Protein AF-A0A817BXD1-F1 (afdb_monomer_lite)

pLDDT: mean 77.4, std 14.72, range [39.91, 96.56]

Secondary structure (DSSP, 8-state):
--HHHHHHHHHHHHHHTT------GGGGGT-S-S----SSSEEEEEPPPTT--SEEEEEEEPP-STT----EEEEEEEPPS---HHHHHSS-GGGGSS--HHHHHHHHHHHHTGGGGTT-EEEESS-TTT-HHHHHHHHHS--SEEEEEES-HHHHHHTTTT-TTTTSEEEE---

Radius of gyration: 17.62 Å; chains: 1; bounding box: 40×32×53 Å

Structure (mmCIF, N/CA/C/O backbone):
data_AF-A0A817BXD1-F1
#
_entry.id   AF-A0A817BXD1-F1
#
loop_
_atom_site.group_PDB
_atom_site.id
_atom_site.type_symbol
_atom_site.label_atom_id
_atom_site.label_alt_id
_atom_site.label_comp_id
_atom_site.label_asym_id
_atom_site.label_entity_id
_atom_site.label_seq_id
_atom_site.pdbx_PDB_ins_code
_atom_site.Cartn_x
_atom_site.Cartn_y
_atom_site.Cartn_z
_atom_site.occupancy
_atom_site.B_iso_or_equiv
_atom_site.auth_seq_id
_atom_site.auth_comp_id
_atom_site.auth_asym_id
_atom_site.auth_atom_id
_atom_site.pdbx_PDB_model_num
ATOM 1 N N . MET A 1 1 ? 14.908 13.108 -33.209 1.00 57.47 1 MET A N 1
ATOM 2 C CA . MET A 1 1 ? 14.722 12.278 -31.996 1.00 57.47 1 MET A CA 1
ATOM 3 C C . MET A 1 1 ? 15.177 13.100 -30.797 1.00 57.47 1 MET A C 1
ATOM 5 O O . MET A 1 1 ? 16.278 13.635 -30.859 1.00 57.47 1 MET A O 1
ATOM 9 N N . THR A 1 2 ? 14.335 13.287 -29.778 1.00 83.50 2 THR A N 1
ATOM 10 C CA . THR A 1 2 ? 14.687 14.091 -28.591 1.00 83.50 2 THR A CA 1
ATOM 11 C C . THR A 1 2 ? 15.761 13.392 -27.753 1.00 83.50 2 THR A C 1
ATOM 13 O O . THR A 1 2 ? 15.885 12.168 -27.817 1.00 83.50 2 THR A O 1
ATOM 16 N N . GLU A 1 3 ? 16.528 14.150 -26.964 1.00 80.88 3 GLU A N 1
ATOM 17 C CA . GLU A 1 3 ? 17.542 13.589 -26.053 1.00 80.88 3 GLU A CA 1
ATOM 18 C C . GLU A 1 3 ? 16.927 12.549 -25.105 1.00 80.88 3 GLU A C 1
ATOM 20 O O . GLU A 1 3 ? 17.427 11.434 -24.982 1.00 80.88 3 GLU A O 1
ATOM 25 N N . LEU A 1 4 ? 15.748 12.863 -24.560 1.00 77.94 4 LEU A N 1
ATOM 26 C CA . LEU A 1 4 ? 14.966 11.966 -23.711 1.00 77.94 4 LEU A CA 1
ATOM 27 C C . LEU A 1 4 ? 14.581 10.660 -24.421 1.00 77.94 4 LEU A C 1
ATOM 29 O O . LEU A 1 4 ? 14.687 9.578 -23.848 1.00 77.94 4 LEU A O 1
ATOM 33 N N . ALA A 1 5 ? 14.149 10.733 -25.684 1.00 77.88 5 ALA A N 1
ATOM 34 C CA . ALA A 1 5 ? 13.846 9.528 -26.450 1.00 77.88 5 ALA A CA 1
ATOM 35 C C . ALA A 1 5 ? 15.111 8.684 -26.668 1.00 77.88 5 ALA A C 1
ATOM 37 O O . ALA A 1 5 ? 15.052 7.466 -26.535 1.00 77.88 5 ALA A O 1
ATOM 38 N N . ARG A 1 6 ? 16.263 9.314 -26.934 1.00 80.88 6 ARG A N 1
ATOM 39 C CA . ARG A 1 6 ? 17.542 8.612 -27.110 1.00 80.88 6 ARG A CA 1
ATOM 40 C C . ARG A 1 6 ? 17.988 7.901 -25.831 1.00 80.88 6 ARG A C 1
ATOM 42 O O . ARG A 1 6 ? 18.410 6.752 -25.903 1.00 80.88 6 ARG A O 1
ATOM 49 N N . GLN A 1 7 ? 17.844 8.547 -24.674 1.00 79.75 7 GLN A N 1
ATOM 50 C CA . GLN A 1 7 ? 18.132 7.941 -23.370 1.00 79.75 7 GLN A CA 1
ATOM 51 C C . GLN A 1 7 ? 17.244 6.717 -23.103 1.00 79.75 7 GLN A C 1
ATOM 53 O O . GLN A 1 7 ? 17.752 5.673 -22.700 1.00 79.75 7 GLN A O 1
ATOM 58 N N . ARG A 1 8 ? 15.943 6.801 -23.417 1.00 77.50 8 ARG A N 1
ATOM 59 C CA . ARG A 1 8 ? 15.006 5.667 -23.303 1.00 77.50 8 ARG A CA 1
ATOM 60 C C . ARG A 1 8 ? 15.370 4.507 -24.228 1.00 77.50 8 ARG A C 1
ATOM 62 O O . ARG A 1 8 ? 15.381 3.362 -23.791 1.00 77.50 8 ARG A O 1
ATOM 69 N N . TRP A 1 9 ? 15.704 4.794 -25.488 1.00 81.25 9 TRP A N 1
ATOM 70 C CA . TRP A 1 9 ? 16.152 3.773 -26.441 1.00 81.25 9 TRP A CA 1
ATOM 71 C C . TRP A 1 9 ? 17.466 3.116 -26.013 1.00 81.25 9 TRP A C 1
ATOM 73 O O . TRP A 1 9 ? 17.622 1.911 -26.196 1.00 81.25 9 TRP A O 1
ATOM 83 N N . ARG A 1 10 ? 18.387 3.876 -25.407 1.00 81.62 10 ARG A N 1
ATOM 84 C CA . ARG A 1 10 ? 19.626 3.326 -24.844 1.00 81.62 10 ARG A CA 1
ATOM 85 C C . ARG A 1 10 ? 19.335 2.377 -23.681 1.00 81.62 10 ARG A C 1
ATOM 87 O O . ARG A 1 10 ? 19.824 1.256 -23.709 1.00 81.62 10 ARG A O 1
ATOM 94 N N . MET A 1 11 ? 18.488 2.795 -22.737 1.00 75.00 11 MET A N 1
ATOM 95 C CA . MET A 1 11 ? 18.055 1.962 -21.609 1.00 75.00 11 MET A CA 1
ATOM 96 C C . MET A 1 11 ? 17.410 0.653 -22.093 1.00 75.00 11 MET A C 1
ATOM 98 O O . MET A 1 11 ? 17.794 -0.424 -21.650 1.00 75.00 11 MET A O 1
ATOM 102 N N . LEU A 1 12 ? 16.485 0.727 -23.057 1.00 76.19 12 LEU A N 1
ATOM 103 C CA . LEU A 1 12 ? 15.869 -0.461 -23.654 1.00 76.19 12 LEU A CA 1
ATOM 104 C C . LEU A 1 12 ? 16.911 -1.373 -24.322 1.00 76.19 12 LEU A C 1
ATOM 106 O O . LEU A 1 12 ? 16.886 -2.584 -24.121 1.00 76.19 12 LEU A O 1
ATOM 110 N N . GLY A 1 13 ? 17.831 -0.806 -25.107 1.00 79.94 13 GLY A N 1
ATOM 111 C CA . GLY A 1 13 ? 18.885 -1.571 -25.775 1.00 79.94 13 GLY A CA 1
ATOM 112 C C . GLY A 1 13 ? 19.822 -2.280 -24.795 1.00 79.94 13 GLY A C 1
ATOM 113 O O . GLY A 1 13 ? 20.209 -3.419 -25.031 1.00 79.94 13 GLY A O 1
ATOM 114 N N . GLU A 1 14 ? 20.161 -1.642 -23.677 1.00 76.00 14 GLU A N 1
ATOM 115 C CA . GLU A 1 14 ? 20.986 -2.240 -22.623 1.00 76.00 14 GLU A CA 1
ATOM 116 C C . GLU A 1 14 ? 20.275 -3.412 -21.919 1.00 76.00 14 GLU A C 1
ATOM 118 O O . GLU A 1 14 ? 20.910 -4.448 -21.704 1.00 76.00 14 GLU A O 1
ATOM 123 N N . ILE A 1 15 ? 18.964 -3.289 -21.652 1.00 72.38 15 ILE A N 1
ATOM 124 C CA . ILE A 1 15 ? 18.123 -4.367 -21.094 1.00 72.38 15 ILE A CA 1
ATOM 125 C C . ILE A 1 15 ? 18.044 -5.553 -22.065 1.00 72.38 15 ILE A C 1
ATOM 127 O O . ILE A 1 15 ? 18.295 -6.690 -21.671 1.00 72.38 15 ILE A O 1
ATOM 131 N N . LEU A 1 16 ? 17.752 -5.299 -23.347 1.00 72.31 16 LEU A N 1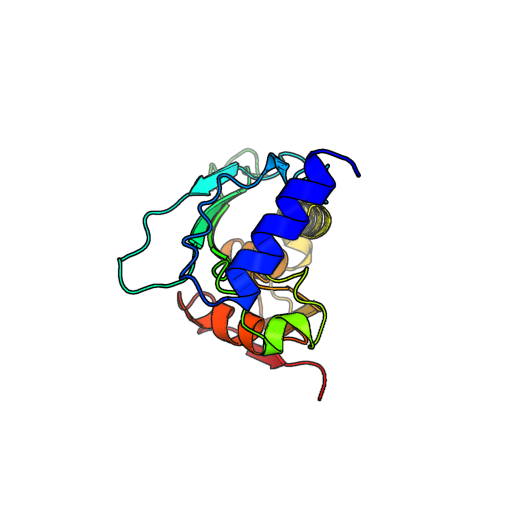
ATOM 132 C CA . LEU A 1 16 ? 17.644 -6.348 -24.373 1.00 72.31 16 LEU A CA 1
ATOM 133 C C . LEU A 1 16 ? 18.962 -7.097 -24.602 1.00 72.31 16 LEU A C 1
ATOM 135 O O . LEU A 1 16 ? 18.952 -8.269 -24.966 1.00 72.31 16 LEU A O 1
ATOM 139 N N . LEU A 1 17 ? 20.098 -6.431 -24.385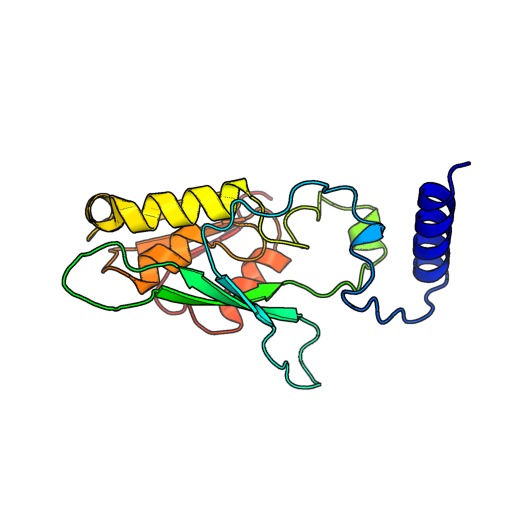 1.00 77.88 17 LEU A N 1
ATOM 140 C CA . LEU A 1 17 ? 21.425 -7.036 -24.488 1.00 77.88 17 LEU A CA 1
ATOM 141 C C . LEU A 1 17 ? 21.870 -7.724 -23.188 1.00 77.88 17 LEU A C 1
ATOM 143 O O . LEU A 1 17 ? 23.013 -8.178 -23.105 1.00 77.88 17 LEU A O 1
ATOM 147 N N . SER A 1 18 ? 20.990 -7.836 -22.183 1.00 62.22 18 SER A N 1
ATOM 148 C CA . SER A 1 18 ? 21.230 -8.525 -20.904 1.00 62.22 18 SER A CA 1
ATOM 149 C C . SER A 1 18 ? 22.496 -8.064 -20.171 1.00 62.22 18 SER A C 1
ATOM 151 O O . SER A 1 18 ? 23.096 -8.799 -19.384 1.00 62.22 18 SER A O 1
ATOM 153 N N . LYS A 1 19 ? 22.917 -6.815 -20.401 1.00 59.09 19 LYS A N 1
ATOM 154 C CA . LYS A 1 19 ? 23.935 -6.188 -19.561 1.00 59.09 19 LYS A CA 1
ATOM 155 C C . LYS A 1 19 ? 23.246 -5.900 -18.234 1.00 59.09 19 LYS A C 1
ATOM 157 O O . LYS A 1 19 ? 22.321 -5.099 -18.220 1.00 59.09 19 LYS A O 1
ATOM 162 N N . ASN A 1 20 ? 23.646 -6.593 -17.162 1.00 50.78 20 ASN A N 1
ATOM 163 C CA . ASN A 1 20 ? 23.121 -6.411 -15.803 1.00 50.78 20 ASN A CA 1
ATOM 164 C C . ASN A 1 20 ? 23.108 -4.918 -15.444 1.00 50.78 20 ASN A C 1
ATOM 166 O O . ASN A 1 20 ? 24.116 -4.357 -15.016 1.00 50.78 20 ASN A O 1
ATOM 170 N N . LEU A 1 21 ? 21.969 -4.272 -15.656 1.00 52.69 21 LEU A N 1
ATOM 171 C CA . LEU A 1 21 ? 21.761 -2.887 -15.302 1.00 52.69 21 LEU A CA 1
ATOM 172 C C . LEU A 1 21 ? 21.337 -2.877 -13.842 1.00 52.69 21 LEU A C 1
ATOM 174 O O . LEU A 1 21 ? 20.216 -3.241 -13.495 1.00 52.69 21 LEU A O 1
ATOM 178 N N . GLN A 1 22 ? 22.248 -2.441 -12.978 1.00 45.56 22 GLN A N 1
ATOM 179 C CA . GLN A 1 22 ? 21.834 -1.797 -11.743 1.00 45.56 22 GLN A CA 1
ATOM 180 C C . GLN A 1 22 ? 21.228 -0.454 -12.144 1.00 45.56 22 GLN A C 1
ATOM 182 O O . GLN A 1 22 ? 21.913 0.560 -12.216 1.00 45.56 22 GLN A O 1
ATOM 187 N N . THR A 1 23 ? 19.946 -0.460 -12.488 1.00 46.81 23 THR A N 1
ATOM 188 C CA . THR A 1 23 ? 19.160 0.760 -12.643 1.00 46.81 23 THR A CA 1
ATOM 189 C C . THR A 1 23 ? 18.981 1.349 -11.251 1.00 46.81 23 THR A C 1
ATOM 191 O O . THR A 1 23 ? 18.033 1.021 -10.534 1.00 46.81 23 THR A O 1
ATOM 194 N N . SER A 1 24 ? 19.963 2.159 -10.848 1.00 40.69 24 SER A N 1
ATOM 195 C CA . SER A 1 24 ? 19.876 3.022 -9.682 1.00 40.69 24 SER A CA 1
ATOM 196 C C . SER A 1 24 ? 18.657 3.932 -9.831 1.00 40.69 24 SER A C 1
ATOM 198 O O . SER A 1 24 ? 18.176 4.229 -10.928 1.00 40.69 24 SER A O 1
ATOM 200 N N . CYS A 1 25 ? 18.158 4.408 -8.699 1.00 39.91 25 CYS A N 1
ATOM 201 C CA . CYS A 1 25 ? 17.055 5.360 -8.572 1.00 39.91 25 CYS A CA 1
ATOM 202 C C . CYS A 1 25 ? 17.314 6.720 -9.270 1.00 39.91 25 CYS A C 1
ATOM 204 O O . CYS A 1 25 ? 16.505 7.633 -9.151 1.00 39.91 25 CYS A O 1
ATOM 206 N N . GLU A 1 26 ? 18.420 6.872 -10.004 1.00 40.41 26 GLU A N 1
ATOM 207 C CA . GLU A 1 26 ? 18.863 8.092 -10.689 1.00 40.41 26 GLU A CA 1
ATOM 208 C C . GLU A 1 26 ? 18.211 8.304 -12.069 1.00 40.41 26 GLU A C 1
ATOM 210 O O . GLU A 1 26 ? 18.478 9.298 -12.738 1.00 40.41 26 GLU A O 1
ATOM 215 N N . HIS A 1 27 ? 17.321 7.413 -12.519 1.00 52.06 27 HIS A N 1
ATOM 216 C CA . HIS A 1 27 ? 16.589 7.575 -13.788 1.00 52.06 27 HIS A CA 1
ATOM 217 C C . HIS A 1 27 ? 15.292 8.388 -13.672 1.00 52.06 27 HIS A C 1
ATOM 219 O O . HIS A 1 27 ? 14.426 8.331 -14.551 1.00 52.06 27 HIS A O 1
ATOM 225 N N . ASP A 1 28 ? 15.162 9.180 -12.611 1.00 52.34 28 ASP A N 1
ATOM 226 C CA . ASP A 1 28 ? 13.992 10.013 -12.346 1.00 52.34 28 ASP A CA 1
ATOM 227 C C . ASP A 1 28 ? 13.689 11.009 -13.481 1.00 52.34 28 ASP A C 1
ATOM 229 O O . ASP A 1 28 ? 12.514 11.269 -13.757 1.00 52.34 28 ASP A O 1
ATOM 233 N N . ASP A 1 29 ? 14.722 11.460 -14.202 1.00 51.59 29 ASP A N 1
ATOM 234 C CA . ASP A 1 29 ? 14.626 12.351 -15.370 1.00 51.59 29 ASP A CA 1
ATOM 235 C C . ASP A 1 29 ? 14.112 11.656 -16.646 1.00 51.59 29 ASP A C 1
ATOM 237 O O . ASP A 1 29 ? 13.708 12.312 -17.610 1.00 51.59 29 ASP A O 1
ATOM 241 N N . ILE A 1 30 ? 14.099 10.319 -16.669 1.00 58.28 30 ILE A N 1
ATOM 242 C CA . ILE A 1 30 ? 13.664 9.515 -17.822 1.00 58.28 30 ILE A CA 1
ATOM 243 C C . ILE A 1 30 ? 12.189 9.102 -17.693 1.00 58.28 30 ILE A C 1
ATOM 245 O O . ILE A 1 30 ? 11.538 8.777 -18.700 1.00 58.28 30 ILE A O 1
ATOM 249 N N . SER A 1 31 ? 11.635 9.162 -16.478 1.00 64.56 31 SER A N 1
ATOM 250 C CA . SER A 1 31 ? 10.256 8.776 -16.182 1.00 64.56 31 SER A CA 1
ATOM 251 C C . SER A 1 31 ? 9.236 9.556 -17.020 1.00 64.56 31 SER A C 1
ATOM 253 O O . SER A 1 31 ? 9.398 10.732 -17.343 1.00 64.56 31 SER A O 1
ATOM 255 N N . ILE A 1 32 ? 8.152 8.883 -17.410 1.00 64.62 32 ILE A N 1
ATOM 256 C CA . ILE A 1 32 ? 7.008 9.526 -18.076 1.00 64.62 32 ILE A CA 1
ATOM 257 C C . ILE A 1 32 ? 6.125 10.243 -17.038 1.00 64.62 32 ILE A C 1
ATOM 259 O O . ILE A 1 32 ? 5.397 11.178 -17.377 1.00 64.62 32 ILE A O 1
ATOM 263 N N . MET A 1 33 ? 6.211 9.842 -15.765 1.00 66.31 33 MET A N 1
ATOM 264 C CA . MET A 1 33 ? 5.370 10.363 -14.695 1.00 66.31 33 MET A CA 1
ATOM 265 C C . MET A 1 33 ? 5.916 11.705 -14.187 1.00 66.31 33 MET A C 1
ATOM 267 O O . MET A 1 33 ? 6.794 11.766 -13.330 1.00 66.31 33 MET A O 1
ATOM 271 N N . ARG A 1 34 ? 5.388 12.801 -14.744 1.00 72.88 34 ARG A N 1
ATOM 272 C CA . ARG A 1 34 ? 5.775 14.178 -14.380 1.00 72.88 34 ARG A CA 1
ATOM 273 C C . ARG A 1 34 ? 5.289 14.612 -12.997 1.00 72.88 34 ARG A C 1
ATOM 275 O O . ARG A 1 34 ? 5.838 15.547 -12.428 1.00 72.88 34 ARG A O 1
ATOM 282 N N . PHE A 1 35 ? 4.264 13.950 -12.474 1.00 81.44 35 PHE A N 1
ATOM 283 C CA . PHE A 1 35 ? 3.680 14.223 -11.169 1.00 81.44 35 PHE A CA 1
ATOM 284 C C . PHE A 1 35 ? 3.725 12.948 -10.326 1.00 81.44 35 PHE A C 1
ATOM 286 O O . PHE A 1 35 ? 3.166 11.933 -10.735 1.00 81.44 35 PHE A O 1
ATOM 293 N N . LYS A 1 36 ? 4.422 12.997 -9.186 1.00 81.25 36 LYS A N 1
ATOM 294 C CA . LYS A 1 36 ? 4.760 11.804 -8.387 1.00 81.25 36 LYS A CA 1
ATOM 295 C C . LYS A 1 36 ? 4.045 11.721 -7.040 1.00 81.25 36 LYS A C 1
ATOM 297 O O . LYS A 1 36 ? 3.921 10.628 -6.496 1.00 81.25 36 LYS A O 1
ATOM 302 N N . THR A 1 37 ? 3.628 12.851 -6.471 1.00 88.06 37 THR A N 1
ATOM 303 C CA . THR A 1 37 ? 3.073 12.893 -5.113 1.00 88.06 37 THR A CA 1
ATOM 304 C C . THR A 1 37 ? 2.351 14.207 -4.831 1.00 88.06 37 THR A C 1
ATOM 306 O O . THR A 1 37 ? 2.716 15.249 -5.379 1.00 88.06 37 THR A O 1
ATOM 309 N N . PHE A 1 38 ? 1.354 14.146 -3.948 1.00 92.44 38 PHE A N 1
ATOM 310 C CA . PHE A 1 38 ? 0.689 15.309 -3.353 1.00 92.44 38 PHE A CA 1
ATOM 311 C C . PHE A 1 38 ? 1.367 15.804 -2.063 1.00 92.44 38 PHE A C 1
ATOM 313 O O . PHE A 1 38 ? 0.923 16.798 -1.494 1.00 92.44 38 PHE A O 1
ATOM 320 N N . GLY A 1 39 ? 2.422 15.132 -1.591 1.00 91.75 39 GLY A N 1
ATOM 321 C CA . GLY A 1 39 ? 3.093 15.470 -0.333 1.00 91.75 39 GLY A CA 1
ATOM 322 C C . GLY A 1 39 ? 2.237 15.174 0.901 1.00 91.75 39 GLY A C 1
ATOM 323 O O . GLY A 1 39 ? 2.356 15.864 1.909 1.00 91.75 39 GLY A O 1
ATOM 324 N N . LEU A 1 40 ? 1.354 14.174 0.815 1.00 92.44 40 LEU A N 1
ATOM 325 C CA . LEU A 1 40 ? 0.449 13.765 1.895 1.00 92.44 40 LEU A CA 1
ATOM 326 C C . LEU A 1 40 ? 1.088 12.730 2.830 1.00 92.44 40 LEU A C 1
ATOM 328 O O . LEU A 1 40 ? 0.583 12.482 3.926 1.00 92.44 40 LEU A O 1
ATOM 332 N N . CYS A 1 41 ? 2.200 12.137 2.399 1.00 91.06 41 CYS A N 1
ATOM 333 C CA . CYS A 1 41 ? 3.037 11.249 3.189 1.00 91.06 41 CYS A CA 1
ATOM 334 C C . CYS A 1 41 ? 4.520 11.596 3.010 1.00 91.06 41 CYS A C 1
ATOM 336 O O . CYS A 1 41 ? 4.955 12.044 1.946 1.00 91.06 41 CYS A O 1
ATOM 338 N N . VAL A 1 42 ? 5.314 11.358 4.051 1.00 91.06 42 VAL A N 1
ATOM 339 C CA . VAL A 1 42 ? 6.774 11.433 3.981 1.00 91.06 42 VAL A CA 1
ATOM 340 C C . VAL A 1 42 ? 7.299 10.075 3.539 1.00 91.06 42 VAL A C 1
ATOM 342 O O . VAL A 1 42 ? 6.906 9.042 4.078 1.00 91.06 42 VAL A O 1
ATOM 345 N N . ARG A 1 43 ? 8.195 10.076 2.548 1.00 89.31 43 ARG A N 1
ATOM 346 C CA . ARG A 1 43 ? 8.841 8.867 2.030 1.00 89.31 43 ARG A CA 1
ATOM 347 C C . ARG A 1 43 ? 10.332 8.928 2.321 1.00 89.31 43 ARG A C 1
ATOM 349 O O . ARG A 1 43 ? 10.980 9.913 1.975 1.00 89.31 43 ARG A O 1
ATOM 356 N N . SER A 1 44 ? 10.887 7.879 2.918 1.00 88.31 44 SER A N 1
ATOM 357 C CA . SER A 1 44 ? 12.333 7.753 3.129 1.00 88.31 44 SER A CA 1
ATOM 358 C C . SER A 1 44 ? 12.831 6.376 2.702 1.00 88.31 44 SER A C 1
ATOM 360 O O . SER A 1 44 ? 12.144 5.374 2.879 1.00 88.31 44 SER A O 1
ATOM 362 N N . SER A 1 45 ? 14.009 6.320 2.080 1.00 84.75 45 SER A N 1
ATOM 363 C CA . SER A 1 45 ? 14.609 5.050 1.657 1.00 84.75 45 SER A CA 1
ATOM 364 C C . SER A 1 45 ? 15.113 4.270 2.871 1.00 84.75 45 SER A C 1
ATOM 366 O O . SER A 1 45 ? 15.717 4.849 3.778 1.00 84.75 45 SER A O 1
ATOM 368 N N . LEU A 1 46 ? 14.879 2.960 2.888 1.00 82.06 46 LEU A N 1
ATOM 369 C CA . LEU A 1 46 ? 15.397 2.052 3.907 1.00 82.06 46 LEU A CA 1
ATOM 370 C C . LEU A 1 46 ? 16.546 1.233 3.320 1.00 82.06 46 LEU A C 1
ATOM 372 O O . LEU A 1 46 ? 16.499 0.816 2.165 1.00 82.06 46 LEU A O 1
ATOM 376 N N . LYS A 1 47 ? 17.580 0.972 4.128 1.00 72.06 47 LYS A N 1
ATOM 377 C CA . LYS A 1 47 ? 18.673 0.089 3.708 1.00 72.06 47 LYS A CA 1
ATOM 378 C C . LYS A 1 47 ? 18.126 -1.329 3.537 1.00 72.06 47 LYS A C 1
ATOM 380 O O . LYS A 1 47 ? 17.629 -1.906 4.504 1.00 72.06 47 LYS A O 1
ATOM 385 N N . SER A 1 48 ? 18.212 -1.872 2.326 1.00 65.56 48 SER A N 1
ATOM 386 C CA . SER A 1 48 ? 17.967 -3.290 2.072 1.00 65.56 48 SER A CA 1
ATOM 387 C C . SER A 1 48 ? 19.178 -4.114 2.517 1.00 65.56 48 SER A C 1
ATOM 389 O O . SER A 1 48 ? 20.309 -3.627 2.526 1.00 65.56 48 SER A O 1
ATOM 391 N N . ASN A 1 49 ? 18.943 -5.366 2.909 1.00 62.31 49 ASN A N 1
ATOM 392 C CA . ASN A 1 49 ? 20.030 -6.335 3.025 1.00 62.31 49 ASN A CA 1
ATOM 393 C C . ASN A 1 49 ? 20.440 -6.760 1.608 1.00 62.31 49 ASN A C 1
ATOM 395 O O . ASN A 1 49 ? 19.566 -6.899 0.755 1.00 62.31 49 ASN A O 1
ATOM 399 N N . ASP A 1 50 ? 21.722 -7.052 1.377 1.00 55.91 50 ASP A N 1
ATOM 400 C CA . ASP A 1 50 ? 22.286 -7.375 0.047 1.00 55.91 50 ASP A CA 1
ATOM 401 C C . ASP A 1 50 ? 21.640 -8.586 -0.671 1.00 55.91 50 ASP A C 1
ATOM 403 O O . ASP A 1 50 ? 21.928 -8.850 -1.836 1.00 55.91 50 ASP A O 1
ATOM 407 N N . GLN A 1 51 ? 20.776 -9.341 0.014 1.00 58.16 51 GLN A N 1
ATOM 408 C CA . GLN A 1 51 ? 20.057 -10.499 -0.528 1.00 58.16 51 GLN A CA 1
ATOM 409 C C . GLN A 1 51 ? 18.637 -10.180 -1.023 1.00 58.16 51 GLN A C 1
ATOM 411 O O . GLN A 1 51 ? 18.032 -11.030 -1.673 1.00 58.16 51 GLN A O 1
ATOM 416 N N . ASP A 1 52 ? 18.089 -9.000 -0.715 1.00 67.75 52 ASP A N 1
ATOM 417 C CA . ASP A 1 52 ? 16.771 -8.588 -1.198 1.00 67.75 52 ASP A CA 1
ATOM 418 C C . ASP A 1 52 ? 16.928 -7.798 -2.494 1.00 67.75 52 ASP A C 1
ATOM 420 O O . ASP A 1 52 ? 17.627 -6.784 -2.536 1.00 67.75 52 ASP A O 1
ATOM 424 N N . ASP A 1 53 ? 16.282 -8.261 -3.562 1.00 70.69 53 ASP A N 1
ATOM 425 C CA . ASP A 1 53 ? 16.307 -7.538 -4.821 1.00 70.69 53 ASP A CA 1
ATOM 426 C C . ASP A 1 53 ? 15.439 -6.274 -4.789 1.00 70.69 53 ASP A C 1
ATOM 428 O O . ASP A 1 53 ? 15.687 -5.401 -5.601 1.00 70.69 53 ASP A O 1
ATOM 432 N N . GLY A 1 54 ? 14.496 -6.105 -3.857 1.00 74.50 54 GLY A N 1
ATOM 433 C CA . GLY A 1 54 ? 13.576 -4.964 -3.794 1.00 74.50 54 GLY A CA 1
ATOM 434 C C . GLY A 1 54 ? 14.147 -3.679 -3.179 1.00 74.50 54 GLY A C 1
ATOM 435 O O . GLY A 1 54 ? 15.065 -3.693 -2.359 1.00 74.50 54 GLY A O 1
ATOM 436 N N . THR A 1 55 ? 13.542 -2.540 -3.534 1.00 79.19 55 THR A N 1
ATOM 437 C CA . THR A 1 55 ? 13.807 -1.249 -2.879 1.00 79.19 55 THR A CA 1
ATOM 438 C C . THR A 1 55 ? 12.813 -1.040 -1.748 1.00 79.19 55 THR A C 1
ATOM 440 O O . THR A 1 55 ? 11.606 -0.988 -1.980 1.00 79.19 55 THR A O 1
ATOM 443 N N . TRP A 1 56 ? 13.306 -0.882 -0.525 1.00 84.50 56 TRP A N 1
ATOM 444 C CA . TRP A 1 56 ? 12.454 -0.586 0.620 1.00 84.50 56 TRP A CA 1
ATOM 445 C C . TRP A 1 56 ? 12.325 0.911 0.843 1.00 84.50 56 TRP A C 1
ATOM 447 O O . TRP A 1 56 ? 13.309 1.652 0.799 1.00 84.50 56 TRP A O 1
ATOM 457 N N . CYS A 1 57 ? 11.117 1.354 1.160 1.00 86.50 57 CYS A N 1
ATOM 458 C CA . CYS A 1 57 ? 10.883 2.702 1.636 1.00 86.50 57 CYS A CA 1
ATOM 459 C C . CYS A 1 57 ? 9.930 2.709 2.826 1.00 86.50 57 CYS A C 1
ATOM 461 O O . CYS A 1 57 ? 8.989 1.926 2.917 1.00 86.50 57 CYS A O 1
ATOM 463 N N . LYS A 1 58 ? 10.201 3.611 3.759 1.00 90.31 58 LYS A N 1
ATOM 464 C CA . LYS A 1 58 ? 9.325 3.928 4.872 1.00 90.31 58 LYS A CA 1
ATOM 465 C C . LYS A 1 58 ? 8.375 5.034 4.435 1.00 90.31 58 LYS A C 1
ATOM 467 O O . LYS A 1 58 ? 8.824 6.054 3.904 1.00 90.31 58 LYS A O 1
ATOM 472 N N . ILE A 1 59 ? 7.087 4.825 4.664 1.00 91.25 59 ILE A N 1
ATOM 473 C CA . ILE A 1 59 ? 6.010 5.773 4.400 1.00 91.25 59 ILE A CA 1
ATOM 474 C C . ILE A 1 59 ? 5.413 6.190 5.732 1.00 91.25 59 ILE A C 1
ATOM 476 O O . ILE A 1 59 ? 4.971 5.345 6.511 1.00 91.25 59 ILE A O 1
ATOM 480 N N . GLU A 1 60 ? 5.396 7.493 5.981 1.00 93.00 60 GLU A N 1
ATOM 481 C CA . GLU A 1 60 ? 4.878 8.082 7.208 1.00 93.00 60 GLU A CA 1
ATOM 482 C C . GLU A 1 60 ? 3.756 9.064 6.882 1.00 93.00 60 GLU A C 1
ATOM 484 O O . GLU A 1 60 ? 3.938 10.003 6.106 1.00 93.00 60 GLU A O 1
ATOM 489 N N . PHE A 1 61 ? 2.589 8.845 7.482 1.00 91.88 61 PHE A N 1
ATOM 490 C CA . PHE A 1 61 ? 1.452 9.754 7.388 1.00 91.88 61 PHE A CA 1
ATOM 491 C C . PHE A 1 61 ? 1.378 10.651 8.628 1.00 91.88 61 PHE A C 1
ATOM 493 O O . PHE A 1 61 ? 1.698 10.195 9.734 1.00 91.88 61 PHE A O 1
ATOM 500 N N . PRO A 1 62 ? 0.946 11.915 8.471 1.00 86.19 62 PRO A N 1
ATOM 501 C CA . PRO A 1 62 ? 0.750 12.810 9.603 1.00 86.19 62 PRO A CA 1
ATOM 502 C C . PRO A 1 62 ? -0.311 12.255 10.564 1.00 86.19 62 PRO A C 1
ATOM 504 O O . PRO A 1 62 ? -1.194 11.495 10.167 1.00 86.19 62 PRO A O 1
ATOM 507 N N . SER A 1 63 ? -0.234 12.648 11.839 1.00 79.50 63 SER A N 1
ATOM 508 C CA . SER A 1 63 ? -1.324 12.362 12.776 1.00 79.50 63 SER A CA 1
ATOM 509 C C . SER A 1 63 ? -2.543 13.218 12.431 1.00 79.50 63 SER A C 1
ATOM 511 O O . SER A 1 63 ? -2.410 14.404 12.131 1.00 79.50 63 SER A O 1
ATOM 513 N N . PHE A 1 64 ? -3.725 12.608 12.496 1.00 77.00 64 PHE A N 1
ATOM 514 C CA . PHE A 1 64 ? -5.010 13.253 12.211 1.00 77.00 64 PHE A CA 1
ATOM 515 C C . PHE A 1 64 ? -5.815 13.585 13.478 1.00 77.00 64 PHE A C 1
ATOM 517 O O . PHE A 1 64 ? -6.912 14.121 13.370 1.00 77.00 64 PHE A O 1
ATOM 524 N N . GLN A 1 65 ? -5.302 13.254 14.670 1.00 69.38 65 GLN A N 1
ATOM 525 C CA . GLN A 1 65 ? -5.970 13.516 15.949 1.00 69.38 65 GLN A CA 1
ATOM 526 C C . GLN A 1 65 ? -5.120 14.447 16.821 1.00 69.38 65 GLN A C 1
ATOM 528 O O . GLN A 1 65 ? -3.951 14.165 17.084 1.00 69.38 65 GLN A O 1
ATOM 533 N N . ASP A 1 66 ? -5.744 15.515 17.326 1.00 56.25 66 ASP A N 1
ATOM 534 C CA . ASP A 1 66 ? -5.090 16.638 18.021 1.00 56.25 66 ASP A CA 1
ATOM 535 C C . ASP A 1 66 ? -4.389 16.278 19.345 1.00 56.25 66 ASP A C 1
ATOM 537 O O . ASP A 1 66 ? -3.616 17.077 19.865 1.00 56.25 66 ASP A O 1
ATOM 541 N N . ASN A 1 67 ? -4.607 15.076 19.892 1.00 54.81 67 ASN A N 1
ATOM 542 C CA . ASN A 1 67 ? -4.123 14.702 21.228 1.00 54.81 67 ASN A CA 1
ATOM 543 C C . ASN A 1 67 ? -3.257 13.430 21.275 1.00 54.81 67 ASN A C 1
ATOM 545 O O . ASN A 1 67 ? -2.884 12.993 22.363 1.00 54.81 67 ASN A O 1
ATOM 549 N N . GLN A 1 68 ? -2.915 12.826 20.130 1.00 55.91 68 GLN A N 1
ATOM 550 C CA . GLN A 1 68 ? -1.965 11.708 20.080 1.00 55.91 68 GLN A CA 1
ATOM 551 C C . GLN A 1 68 ? -1.022 11.828 18.880 1.00 55.91 68 GLN A C 1
ATOM 553 O O . GLN A 1 68 ? -1.432 11.781 17.722 1.00 55.91 68 GLN A O 1
ATOM 558 N N . SER A 1 69 ? 0.276 11.909 19.169 1.00 55.91 69 SER A N 1
ATOM 559 C CA . SER A 1 69 ? 1.374 11.982 18.196 1.00 55.91 69 SER A CA 1
ATOM 560 C C . SER A 1 69 ? 1.706 10.626 17.558 1.00 55.91 69 SER A C 1
ATOM 562 O O . SER A 1 69 ? 2.875 10.296 17.366 1.00 55.91 69 SER A O 1
ATOM 564 N N . ASN A 1 70 ? 0.700 9.806 17.256 1.00 66.50 70 ASN A N 1
ATOM 565 C CA . ASN A 1 70 ? 0.932 8.496 16.658 1.00 66.50 70 ASN A CA 1
ATOM 566 C C . ASN A 1 70 ? 1.028 8.644 15.139 1.00 66.50 70 ASN A C 1
ATOM 568 O O . ASN A 1 70 ? 0.041 8.520 14.419 1.00 66.50 70 ASN A O 1
ATOM 572 N N . VAL A 1 71 ? 2.241 8.937 14.666 1.00 82.06 71 VAL A N 1
ATOM 573 C CA . VAL A 1 71 ? 2.597 8.858 13.245 1.00 82.06 71 VAL A CA 1
ATOM 574 C C . VAL A 1 71 ? 2.361 7.428 12.768 1.00 82.06 71 VAL A C 1
ATOM 576 O O . VAL A 1 71 ? 2.853 6.468 13.369 1.00 82.06 71 VAL A O 1
ATOM 579 N N . ILE A 1 72 ? 1.609 7.280 11.681 1.00 87.56 72 ILE A N 1
ATOM 580 C CA . ILE A 1 72 ? 1.371 5.974 11.071 1.00 87.56 72 ILE A CA 1
ATOM 581 C C . ILE A 1 72 ? 2.512 5.714 10.104 1.00 87.56 72 ILE A C 1
ATOM 583 O O . ILE A 1 72 ? 2.676 6.433 9.121 1.00 87.56 72 ILE A O 1
ATOM 587 N N . SER A 1 73 ? 3.297 4.686 10.408 1.00 89.62 73 SER A N 1
ATOM 588 C CA . SER A 1 73 ? 4.464 4.285 9.632 1.00 89.62 73 SER A CA 1
ATOM 589 C C . SER A 1 73 ? 4.273 2.894 9.043 1.00 89.62 73 SER A C 1
ATOM 591 O O . SER A 1 73 ? 3.923 1.951 9.761 1.00 89.62 73 SER A O 1
ATOM 593 N N . LEU A 1 74 ? 4.605 2.757 7.764 1.00 89.12 74 LEU A N 1
ATOM 594 C CA . LEU A 1 74 ? 4.663 1.497 7.027 1.00 89.12 74 LEU A CA 1
ATOM 595 C C . LEU A 1 74 ? 6.030 1.373 6.357 1.00 89.12 74 LEU A C 1
ATOM 597 O O . LEU A 1 74 ? 6.490 2.342 5.761 1.00 89.12 74 LEU A O 1
ATOM 601 N N . ASP A 1 75 ? 6.654 0.197 6.401 1.00 88.50 75 ASP A N 1
ATOM 602 C CA . ASP A 1 75 ? 7.780 -0.092 5.509 1.00 88.50 75 ASP A CA 1
ATOM 603 C C . ASP A 1 75 ? 7.196 -0.847 4.319 1.00 88.50 75 ASP A C 1
ATOM 605 O O . ASP A 1 75 ? 6.623 -1.918 4.473 1.00 88.50 75 ASP A O 1
ATOM 609 N N . ILE A 1 76 ? 7.303 -0.299 3.123 1.00 86.75 76 ILE A N 1
ATOM 610 C CA . ILE A 1 76 ? 6.825 -0.956 1.911 1.00 86.75 76 ILE A CA 1
ATOM 611 C C . ILE A 1 76 ? 8.015 -1.334 1.045 1.00 86.75 76 ILE A C 1
ATOM 613 O O . ILE A 1 76 ? 9.062 -0.680 1.046 1.00 86.75 76 ILE A O 1
ATOM 617 N N . ARG A 1 77 ? 7.835 -2.404 0.285 1.00 85.19 77 ARG A N 1
ATOM 618 C CA . ARG A 1 77 ? 8.804 -2.862 -0.699 1.00 85.19 77 ARG A CA 1
ATOM 619 C C . ARG A 1 77 ? 8.276 -2.531 -2.079 1.00 85.19 77 ARG A C 1
ATOM 621 O O . ARG A 1 77 ? 7.178 -2.943 -2.435 1.00 85.19 77 ARG A O 1
ATOM 628 N N . LEU A 1 78 ? 9.059 -1.803 -2.855 1.00 79.94 78 LEU A N 1
ATOM 629 C CA . LEU A 1 78 ? 8.828 -1.610 -4.277 1.00 79.94 78 LEU A CA 1
ATOM 630 C C . LEU A 1 78 ? 9.718 -2.606 -5.022 1.00 79.94 78 LEU A C 1
ATOM 632 O O . LEU A 1 78 ? 10.914 -2.721 -4.730 1.00 79.94 78 LEU A O 1
ATOM 636 N N . CYS A 1 79 ? 9.123 -3.375 -5.936 1.00 69.19 79 CYS A N 1
ATOM 637 C CA . CYS A 1 79 ? 9.858 -4.379 -6.697 1.00 69.19 79 CYS A CA 1
ATOM 638 C C . CYS A 1 79 ? 10.994 -3.739 -7.493 1.00 69.19 79 CYS A C 1
ATOM 640 O O . CYS A 1 79 ? 10.890 -2.609 -7.976 1.00 69.19 79 CYS A O 1
ATOM 642 N N . SER A 1 80 ? 12.097 -4.477 -7.599 1.00 62.50 80 SER A N 1
ATOM 643 C CA . SER A 1 80 ? 13.277 -3.980 -8.283 1.00 62.50 80 SER A CA 1
ATOM 644 C C . SER A 1 80 ? 13.070 -3.791 -9.769 1.00 62.50 80 SER A C 1
ATOM 646 O O . SER A 1 80 ? 12.250 -4.432 -10.420 1.00 62.50 80 SER A O 1
ATOM 648 N N . THR A 1 81 ? 13.895 -2.896 -10.288 1.00 56.34 81 THR A N 1
ATOM 649 C CA . THR A 1 81 ? 14.003 -2.494 -11.681 1.00 56.34 81 THR A CA 1
ATOM 650 C C . THR A 1 81 ? 14.569 -3.587 -12.599 1.00 56.34 81 THR A C 1
ATOM 652 O O . THR A 1 81 ? 14.800 -3.322 -13.778 1.00 56.34 81 THR A O 1
ATOM 655 N N . LYS A 1 82 ? 14.764 -4.823 -12.112 1.00 60.84 82 LYS A N 1
ATOM 656 C CA . LYS A 1 82 ? 15.058 -5.990 -12.956 1.00 60.84 82 LYS A CA 1
ATOM 657 C C . LYS A 1 82 ? 13.820 -6.364 -13.772 1.00 60.84 82 LYS A C 1
ATOM 659 O O . LYS A 1 82 ? 12.980 -7.145 -13.342 1.00 60.84 82 LYS A O 1
ATOM 664 N N . ILE A 1 83 ? 13.728 -5.770 -14.954 1.00 60.22 83 ILE A N 1
ATOM 665 C CA . ILE A 1 83 ? 12.697 -6.053 -15.950 1.00 60.22 83 ILE A CA 1
ATOM 666 C C . ILE A 1 83 ? 13.136 -7.288 -16.745 1.00 60.22 83 ILE A C 1
ATOM 668 O O . ILE A 1 83 ? 14.160 -7.239 -17.428 1.00 60.22 83 ILE A O 1
ATOM 672 N N . ASP A 1 84 ? 12.377 -8.382 -16.664 1.00 62.22 84 ASP A N 1
ATOM 673 C CA . ASP A 1 84 ? 12.570 -9.545 -17.538 1.00 62.22 84 ASP A CA 1
ATOM 674 C C . ASP A 1 84 ? 11.828 -9.362 -18.878 1.00 62.22 84 ASP A C 1
ATOM 676 O O . ASP A 1 84 ? 10.910 -8.551 -19.006 1.00 62.22 84 ASP A O 1
ATOM 680 N N . TYR A 1 85 ? 12.187 -10.142 -19.898 1.00 65.25 85 TYR A N 1
ATOM 681 C CA . TYR A 1 85 ? 11.483 -10.182 -21.178 1.00 65.25 85 TYR A CA 1
ATOM 682 C C . TYR A 1 85 ? 9.985 -10.454 -20.999 1.00 65.25 85 TYR A C 1
ATOM 684 O O . TYR A 1 85 ? 9.167 -9.781 -21.624 1.00 65.25 85 TYR A O 1
ATOM 692 N N . ALA A 1 86 ? 9.614 -11.364 -20.091 1.00 65.00 86 ALA A N 1
ATOM 693 C CA . ALA A 1 86 ? 8.218 -11.631 -19.749 1.00 65.00 86 ALA A CA 1
ATOM 694 C C . ALA A 1 86 ? 7.484 -10.384 -19.211 1.00 65.00 86 ALA A C 1
ATOM 696 O O . ALA A 1 86 ? 6.297 -10.206 -19.482 1.00 65.00 86 ALA A O 1
ATOM 697 N N . ASP A 1 87 ? 8.193 -9.486 -18.518 1.00 62.81 87 ASP A N 1
ATOM 698 C CA . ASP A 1 87 ? 7.649 -8.227 -17.997 1.00 62.81 87 ASP A CA 1
ATOM 699 C C . ASP A 1 87 ? 7.482 -7.146 -19.080 1.00 62.81 87 ASP A C 1
ATOM 701 O O . ASP A 1 87 ? 6.712 -6.204 -18.883 1.00 62.81 87 ASP A O 1
ATOM 705 N N . LEU A 1 88 ? 8.178 -7.281 -20.218 1.00 62.94 88 LEU A N 1
ATOM 706 C CA . LEU A 1 88 ? 8.066 -6.394 -21.386 1.00 62.94 88 LEU A CA 1
ATOM 707 C C . LEU A 1 88 ? 6.910 -6.778 -22.318 1.00 62.94 88 LEU A C 1
ATOM 709 O O . LEU A 1 88 ? 6.363 -5.906 -22.992 1.00 62.94 88 LEU A O 1
ATOM 713 N N . ILE A 1 89 ? 6.562 -8.066 -22.380 1.00 62.31 89 ILE A N 1
ATOM 714 C CA . ILE A 1 89 ? 5.505 -8.596 -23.262 1.00 62.31 89 ILE A CA 1
ATOM 715 C C . ILE A 1 89 ? 4.188 -8.911 -22.530 1.00 62.31 89 ILE A C 1
ATOM 717 O O . ILE A 1 89 ? 3.190 -9.208 -23.184 1.00 62.31 89 ILE A O 1
ATOM 721 N N . GLY A 1 90 ? 4.198 -8.899 -21.193 1.00 60.72 90 GLY A N 1
ATOM 722 C CA . GLY A 1 90 ? 3.080 -9.286 -20.327 1.00 60.72 90 GLY A CA 1
ATOM 723 C C . GLY A 1 90 ? 2.133 -8.147 -19.918 1.00 60.72 90 GLY A C 1
ATOM 724 O O . GLY A 1 90 ? 2.090 -7.083 -20.533 1.00 60.72 90 GLY A O 1
ATOM 725 N N . PHE A 1 91 ? 1.342 -8.395 -18.864 1.00 55.44 91 PHE A N 1
ATOM 726 C CA . PHE A 1 91 ? 0.379 -7.449 -18.271 1.00 55.44 91 PHE A CA 1
ATOM 727 C C . PHE A 1 91 ? 1.028 -6.115 -17.840 1.00 55.44 91 PHE A C 1
ATOM 729 O O . PHE A 1 91 ? 2.237 -6.025 -17.636 1.00 55.44 91 PHE A O 1
ATOM 736 N N . ASN A 1 92 ? 0.219 -5.060 -17.678 1.00 56.38 92 ASN A N 1
ATOM 737 C CA . ASN A 1 92 ? 0.691 -3.708 -17.356 1.00 56.38 92 ASN A CA 1
ATOM 738 C C . ASN A 1 92 ? 1.427 -3.625 -15.997 1.00 56.38 92 ASN A C 1
ATOM 740 O O . ASN A 1 92 ? 0.852 -3.380 -14.944 1.00 56.38 92 ASN A O 1
ATOM 744 N N . ASN A 1 93 ? 2.753 -3.701 -16.017 1.00 56.94 93 ASN A N 1
ATOM 745 C CA . ASN A 1 93 ? 3.587 -3.572 -14.817 1.00 56.94 93 ASN A CA 1
ATOM 746 C C . ASN A 1 93 ? 3.678 -2.135 -14.248 1.00 56.94 93 ASN A C 1
ATOM 748 O O . ASN A 1 93 ? 4.478 -1.871 -13.355 1.00 56.94 93 ASN A O 1
ATOM 752 N N . THR A 1 94 ? 2.883 -1.174 -14.732 1.00 55.12 94 THR A N 1
ATOM 753 C CA . THR A 1 94 ? 2.979 0.238 -14.307 1.00 55.12 94 THR A CA 1
ATOM 754 C C . THR A 1 94 ? 2.582 0.443 -12.834 1.00 55.12 94 THR A C 1
ATOM 756 O O . THR A 1 94 ? 3.057 1.380 -12.199 1.00 55.12 94 THR A O 1
ATOM 759 N N . GLY A 1 95 ? 1.760 -0.451 -12.268 1.00 53.62 95 GLY A N 1
ATOM 760 C CA . GLY A 1 95 ? 1.427 -0.509 -10.834 1.00 53.62 95 GLY A CA 1
ATOM 761 C C . GLY A 1 95 ? 2.544 -1.047 -9.930 1.00 53.62 95 GLY A C 1
ATOM 762 O O . GLY A 1 95 ? 2.427 -0.991 -8.709 1.00 53.62 95 GLY A O 1
ATOM 763 N N . ASN A 1 96 ? 3.636 -1.551 -10.516 1.00 61.69 96 ASN A N 1
ATOM 764 C CA . ASN A 1 96 ? 4.653 -2.311 -9.789 1.00 61.69 96 ASN A CA 1
ATOM 765 C C . ASN A 1 96 ? 5.916 -1.525 -9.443 1.00 61.69 96 ASN A C 1
ATOM 767 O O . ASN A 1 96 ? 6.756 -1.993 -8.676 1.00 61.69 96 ASN A O 1
ATOM 771 N N . THR A 1 97 ? 6.065 -0.342 -10.028 1.00 65.44 97 THR A N 1
ATOM 772 C CA . THR A 1 97 ? 7.301 0.444 -9.968 1.00 65.44 97 THR A CA 1
ATOM 773 C C . THR A 1 97 ? 7.236 1.620 -8.998 1.00 65.44 97 THR A C 1
ATOM 775 O O . THR A 1 97 ? 8.275 2.186 -8.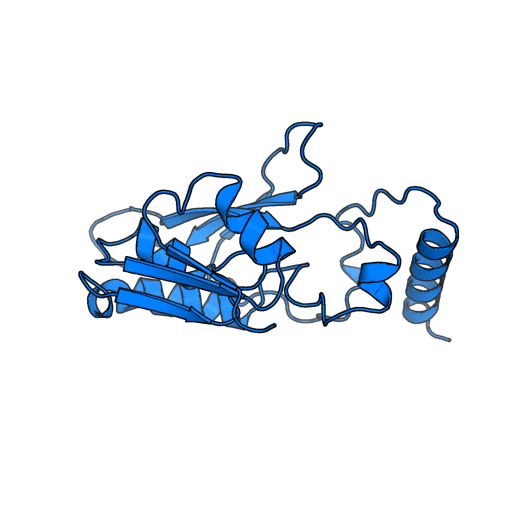667 1.00 65.44 97 THR A O 1
ATOM 778 N N . CYS A 1 98 ? 6.045 2.030 -8.550 1.00 76.12 98 CYS A N 1
ATOM 779 C CA . CYS A 1 98 ? 5.877 3.184 -7.664 1.00 76.12 98 CYS A CA 1
ATOM 780 C C . CYS A 1 98 ? 4.497 3.221 -6.993 1.00 76.12 98 CYS A C 1
ATOM 782 O O . CYS A 1 98 ? 3.538 2.667 -7.522 1.00 76.12 98 CYS A O 1
ATOM 784 N N . ILE A 1 99 ? 4.396 3.978 -5.897 1.00 84.75 99 ILE A N 1
ATOM 785 C CA . ILE A 1 99 ? 3.110 4.409 -5.331 1.00 84.75 99 ILE A CA 1
ATOM 786 C C . ILE A 1 99 ? 2.501 5.469 -6.246 1.00 84.75 99 ILE A C 1
ATOM 788 O O . ILE A 1 99 ? 3.134 6.502 -6.501 1.00 84.75 99 ILE A O 1
ATOM 792 N N . TRP A 1 100 ? 1.265 5.254 -6.684 1.00 87.62 100 TRP A N 1
ATOM 793 C CA . TRP A 1 100 ? 0.554 6.237 -7.498 1.00 87.62 100 TRP A CA 1
ATOM 794 C C . TRP A 1 100 ? 0.046 7.410 -6.652 1.00 87.62 100 TRP A C 1
ATOM 796 O O . TRP A 1 100 ? -0.357 7.214 -5.506 1.00 87.62 100 TRP A O 1
ATOM 806 N N . PRO A 1 101 ? -0.030 8.638 -7.197 1.00 90.69 101 PRO A N 1
ATOM 807 C CA . PRO A 1 101 ? -0.601 9.759 -6.452 1.00 90.69 101 PRO A CA 1
ATOM 808 C C . PRO A 1 101 ? -2.042 9.509 -5.980 1.00 90.69 101 PRO A C 1
ATOM 810 O O . PRO A 1 101 ? -2.424 9.965 -4.909 1.00 90.69 101 PRO A O 1
ATOM 813 N N . SER A 1 102 ? -2.840 8.756 -6.744 1.00 92.44 102 SER A N 1
ATOM 814 C CA . SER A 1 102 ? -4.189 8.343 -6.334 1.00 92.44 102 SER A CA 1
ATOM 815 C C . SER A 1 102 ? -4.179 7.366 -5.159 1.00 92.44 102 SER A C 1
ATOM 817 O O . SER A 1 102 ? -5.034 7.462 -4.288 1.00 92.44 102 SER A O 1
ATOM 819 N N . GLU A 1 103 ? -3.209 6.454 -5.119 1.00 92.31 103 GLU A N 1
ATOM 820 C CA . GLU A 1 103 ? -3.017 5.508 -4.016 1.00 92.31 103 GLU A CA 1
ATOM 821 C C . GLU A 1 103 ? -2.587 6.242 -2.736 1.00 92.31 103 GLU A C 1
ATOM 823 O O . GLU A 1 103 ? -3.138 5.999 -1.665 1.00 92.31 103 GLU A O 1
ATOM 828 N N . GLU A 1 104 ? -1.686 7.225 -2.854 1.00 93.50 104 GLU A N 1
ATOM 829 C CA . GLU A 1 104 ? -1.325 8.129 -1.754 1.00 93.50 104 GLU A CA 1
ATOM 830 C C . GLU A 1 104 ? -2.548 8.881 -1.207 1.00 93.50 104 GLU A C 1
ATOM 832 O O . GLU A 1 104 ? -2.764 8.915 0.006 1.00 93.50 104 GLU A O 1
ATOM 837 N N . VAL A 1 105 ? -3.350 9.483 -2.091 1.00 96.12 105 VAL A N 1
ATOM 838 C CA . VAL A 1 105 ? -4.551 10.238 -1.699 1.00 96.12 105 VAL A CA 1
ATOM 839 C C . VAL A 1 105 ? -5.581 9.327 -1.037 1.00 96.12 105 VAL A C 1
ATOM 841 O O . VAL A 1 105 ? -6.169 9.718 -0.029 1.00 96.12 105 VAL A O 1
ATOM 844 N N . LEU A 1 106 ? -5.786 8.117 -1.565 1.00 96.56 106 LEU A N 1
ATOM 845 C CA . LEU A 1 106 ? -6.705 7.142 -0.985 1.00 96.56 106 LEU A CA 1
ATOM 846 C C . LEU A 1 106 ? -6.265 6.746 0.426 1.00 96.56 106 LEU A C 1
ATOM 848 O O . LEU A 1 106 ? -7.071 6.815 1.350 1.00 96.56 106 LEU A O 1
ATOM 852 N N . ALA A 1 107 ? -4.988 6.404 0.611 1.00 95.31 107 ALA A N 1
ATOM 853 C CA . ALA A 1 107 ? -4.449 6.057 1.921 1.00 95.31 107 ALA A CA 1
ATOM 854 C C . ALA A 1 107 ? -4.600 7.213 2.919 1.00 95.31 107 ALA A C 1
ATOM 856 O O . ALA A 1 107 ? -5.093 7.011 4.028 1.00 95.31 107 ALA A O 1
ATOM 857 N N . PHE A 1 108 ? -4.263 8.438 2.508 1.00 95.31 108 PHE A N 1
ATOM 858 C CA . PHE A 1 108 ? -4.443 9.629 3.336 1.00 95.31 108 PHE A CA 1
ATOM 859 C C . PHE A 1 108 ? -5.909 9.834 3.742 1.00 95.31 108 PHE A C 1
ATOM 861 O O . PHE A 1 108 ? -6.200 10.060 4.915 1.00 95.31 108 PHE A O 1
ATOM 868 N N . TYR A 1 109 ? -6.841 9.734 2.790 1.00 95.75 109 TYR A N 1
ATOM 869 C CA . TYR A 1 109 ? -8.267 9.907 3.059 1.00 95.75 109 TYR A CA 1
ATOM 870 C C . TYR A 1 109 ? -8.803 8.828 4.005 1.00 95.75 109 TYR A C 1
ATOM 872 O O . TYR A 1 109 ? -9.479 9.145 4.982 1.00 95.75 109 TYR A O 1
ATOM 880 N N . CYS A 1 110 ? -8.447 7.566 3.763 1.00 95.44 110 CYS A N 1
ATOM 881 C CA . CYS A 1 110 ? -8.809 6.448 4.625 1.00 95.44 110 CYS A CA 1
ATOM 882 C C . CYS A 1 110 ? -8.305 6.641 6.059 1.00 95.44 110 CYS A C 1
ATOM 884 O O . CYS A 1 110 ? -9.046 6.378 6.998 1.00 95.44 110 CYS A O 1
ATOM 886 N N . LEU A 1 111 ? -7.076 7.129 6.247 1.00 93.31 111 LEU A N 1
ATOM 887 C CA . LEU A 1 111 ? -6.539 7.407 7.579 1.00 93.31 111 LEU A CA 1
ATOM 888 C C . LEU A 1 111 ? -7.215 8.594 8.266 1.00 93.31 111 LEU A C 1
ATOM 890 O O . LEU A 1 111 ? -7.443 8.551 9.477 1.00 93.31 111 LEU A O 1
ATOM 894 N N . LYS A 1 112 ? -7.538 9.639 7.502 1.00 92.75 112 LYS A N 1
ATOM 895 C CA . LYS A 1 112 ? -8.269 10.801 8.005 1.00 92.75 112 LYS A CA 1
ATOM 896 C C . LYS A 1 112 ? -9.660 10.405 8.507 1.00 92.75 112 LYS A C 1
ATOM 898 O O . LYS A 1 112 ? -10.055 10.822 9.587 1.00 92.75 112 LYS A O 1
ATOM 903 N N . GLU A 1 113 ? -10.359 9.555 7.760 1.00 94.00 113 GLU A N 1
ATOM 904 C CA . GLU A 1 113 ? -11.713 9.077 8.068 1.00 94.00 113 GLU A CA 1
ATOM 905 C C . GLU A 1 113 ? -11.711 7.647 8.650 1.00 94.00 113 GLU A C 1
ATOM 907 O O . GLU A 1 113 ? -12.648 6.869 8.448 1.00 94.00 113 GLU A O 1
ATOM 912 N N . LYS A 1 114 ? -10.640 7.265 9.363 1.00 92.50 114 LYS A N 1
ATOM 913 C CA . LYS A 1 114 ? -10.389 5.879 9.810 1.00 92.50 114 LYS A CA 1
ATOM 914 C C . LYS A 1 114 ? -11.536 5.274 10.625 1.00 92.50 114 LYS A C 1
ATOM 916 O O . LYS A 1 114 ? -11.804 4.083 10.519 1.00 92.50 114 LYS A O 1
ATOM 921 N N . GLU A 1 115 ? -12.254 6.094 11.385 1.00 93.19 115 GLU A N 1
ATOM 922 C CA . GL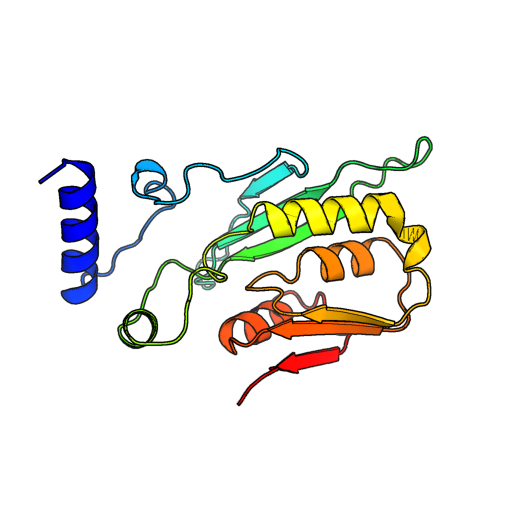U A 1 115 ? -13.384 5.682 12.230 1.00 93.19 115 GLU A CA 1
ATOM 923 C C . GLU A 1 115 ? -14.519 5.037 11.415 1.00 93.19 115 GLU A C 1
ATOM 925 O O . GLU A 1 115 ? -15.208 4.141 11.900 1.00 93.19 115 GLU A O 1
ATOM 930 N N . ILE A 1 116 ? -14.666 5.395 10.131 1.00 95.88 116 ILE A N 1
ATOM 931 C CA . ILE A 1 116 ? -15.651 4.779 9.226 1.00 95.88 116 ILE A CA 1
ATOM 932 C C . ILE A 1 116 ? -15.366 3.284 9.017 1.00 95.88 116 ILE A C 1
ATOM 934 O O . ILE A 1 116 ? -16.290 2.524 8.712 1.00 95.88 116 ILE A O 1
ATOM 938 N N . PHE A 1 117 ? -14.113 2.853 9.169 1.00 95.38 117 PHE A N 1
ATOM 939 C CA . PHE A 1 117 ? -13.640 1.499 8.877 1.00 95.38 117 PHE A CA 1
ATOM 940 C C . PHE A 1 117 ? -13.491 0.624 10.128 1.00 95.38 117 PHE A C 1
ATOM 942 O O . PHE A 1 117 ? -13.243 -0.576 10.004 1.00 95.38 117 PHE A O 1
ATOM 949 N N . GLU A 1 118 ? -13.654 1.189 11.325 1.00 93.94 118 GLU A N 1
ATOM 950 C CA . GLU A 1 118 ? -13.422 0.467 12.573 1.00 93.94 118 GLU A CA 1
ATOM 951 C C . GLU A 1 118 ? -14.375 -0.728 12.725 1.00 93.94 118 GLU A C 1
ATOM 953 O O . GLU A 1 118 ? -15.583 -0.631 12.502 1.00 93.94 118 GLU A O 1
ATOM 958 N N . ASN A 1 119 ? -13.804 -1.887 13.071 1.00 94.88 119 ASN A N 1
ATOM 959 C CA . ASN A 1 119 ? -14.478 -3.183 13.178 1.00 94.88 119 ASN A CA 1
ATOM 960 C C . ASN A 1 119 ? -15.189 -3.659 11.894 1.00 94.88 119 ASN A C 1
ATOM 962 O O . ASN A 1 119 ? -16.050 -4.539 11.956 1.00 94.88 119 ASN A O 1
ATOM 966 N N . LYS A 1 120 ? -14.831 -3.124 10.719 1.00 95.94 120 LYS A N 1
ATOM 967 C CA . LYS A 1 120 ? -15.368 -3.576 9.425 1.00 95.94 120 LYS A CA 1
ATOM 968 C C . LYS A 1 120 ? -14.417 -4.526 8.706 1.00 95.94 120 LYS A C 1
ATOM 970 O O . LYS A 1 120 ? -13.220 -4.577 8.991 1.00 95.94 120 LYS A O 1
ATOM 975 N N . SER A 1 121 ? -14.973 -5.279 7.760 1.00 94.50 121 SER A N 1
ATOM 976 C CA . SER A 1 121 ? -14.196 -5.972 6.732 1.00 94.50 121 SER A CA 1
ATOM 977 C C . SER A 1 121 ? -13.934 -5.007 5.576 1.00 94.50 121 SER A C 1
ATOM 979 O O . SER A 1 121 ? -14.874 -4.422 5.036 1.00 94.50 121 SER A O 1
ATOM 981 N N . VAL A 1 122 ? -12.670 -4.835 5.205 1.00 95.00 122 VAL A N 1
ATOM 982 C CA . VAL A 1 122 ? -12.220 -3.912 4.156 1.00 95.00 122 VAL A CA 1
ATOM 983 C C . VAL A 1 122 ? -11.574 -4.713 3.035 1.00 95.00 122 VAL A C 1
ATOM 985 O O . VAL A 1 122 ? -10.808 -5.632 3.301 1.00 95.00 122 VAL A O 1
ATOM 988 N N . CYS A 1 123 ? -11.868 -4.364 1.784 1.00 94.62 123 CYS A N 1
ATOM 989 C CA . CYS A 1 123 ? -11.241 -4.956 0.607 1.00 94.62 123 CYS A CA 1
ATOM 990 C C . CYS A 1 123 ? -10.612 -3.851 -0.242 1.00 94.62 123 CYS A C 1
ATOM 992 O O . CYS A 1 123 ? -11.308 -2.911 -0.628 1.00 94.62 123 CYS A O 1
ATOM 994 N N . GLU A 1 124 ? -9.316 -3.964 -0.524 1.00 93.38 124 GLU A N 1
ATOM 995 C CA . GLU A 1 124 ? -8.619 -3.094 -1.471 1.00 93.38 124 GLU A CA 1
ATOM 996 C C . GLU A 1 124 ? -8.413 -3.849 -2.788 1.00 93.38 124 GLU A C 1
ATOM 998 O O . GLU A 1 124 ? -7.811 -4.928 -2.828 1.00 93.38 124 GLU A O 1
ATOM 1003 N N . LEU A 1 125 ? -8.967 -3.285 -3.864 1.00 92.75 125 LEU A N 1
ATOM 1004 C CA . LEU A 1 125 ? -8.929 -3.843 -5.212 1.00 92.75 125 LEU A CA 1
ATOM 1005 C C . LEU A 1 125 ? -7.816 -3.193 -6.026 1.00 92.75 125 LEU A C 1
ATOM 1007 O O . LEU A 1 125 ? -7.816 -1.974 -6.183 1.00 92.75 125 LEU A O 1
ATOM 1011 N N . GLY A 1 126 ? -6.920 -4.004 -6.590 1.00 89.00 126 GLY A N 1
ATOM 1012 C CA . GLY A 1 126 ? -5.825 -3.499 -7.420 1.00 89.00 126 GLY A CA 1
ATOM 1013 C C . GLY A 1 126 ? -4.829 -2.666 -6.617 1.00 89.00 126 GLY A C 1
ATOM 1014 O O . GLY A 1 126 ? -4.452 -1.578 -7.048 1.00 89.00 126 GLY A O 1
ATOM 1015 N N . GLY A 1 127 ? -4.444 -3.156 -5.434 1.00 88.06 127 GLY A N 1
ATOM 1016 C CA . GLY A 1 127 ? -3.548 -2.458 -4.509 1.00 88.06 127 GLY A CA 1
ATOM 1017 C C . GLY A 1 127 ? -2.106 -2.310 -5.011 1.00 88.06 127 GLY A C 1
ATOM 1018 O O . GLY A 1 127 ? -1.263 -1.766 -4.299 1.00 88.06 127 GLY A O 1
ATOM 1019 N N . GLY A 1 128 ? -1.777 -2.821 -6.202 1.00 87.19 128 GLY A N 1
ATOM 1020 C CA . GLY A 1 128 ? -0.431 -2.774 -6.760 1.00 87.19 128 GLY A CA 1
ATOM 1021 C C . GLY A 1 128 ? 0.573 -3.456 -5.837 1.00 87.19 128 GLY A C 1
ATOM 1022 O O . GLY A 1 128 ? 0.225 -4.341 -5.062 1.00 87.19 128 GLY A O 1
ATOM 1023 N N . MET A 1 129 ? 1.832 -3.030 -5.856 1.00 84.38 129 MET A N 1
ATOM 1024 C CA . MET A 1 129 ? 2.864 -3.655 -5.015 1.00 84.38 129 MET A CA 1
ATOM 1025 C C . MET A 1 129 ? 2.705 -3.396 -3.518 1.00 84.38 129 MET A C 1
ATOM 1027 O O . MET A 1 129 ? 3.379 -4.055 -2.727 1.00 84.38 129 MET A O 1
ATOM 1031 N N . THR A 1 130 ? 1.852 -2.457 -3.104 1.00 87.81 130 THR A N 1
ATOM 1032 C CA . THR A 1 130 ? 1.870 -1.977 -1.719 1.00 87.81 130 THR A CA 1
ATOM 1033 C C . THR A 1 130 ? 0.574 -2.210 -0.959 1.00 87.81 130 THR A C 1
ATOM 1035 O O . THR A 1 130 ? 0.659 -2.522 0.223 1.00 87.81 130 THR A O 1
ATOM 1038 N N . CYS A 1 131 ? -0.596 -2.122 -1.601 1.00 91.25 131 CYS A N 1
ATOM 1039 C CA . CYS A 1 131 ? -1.892 -2.123 -0.914 1.00 91.25 131 CYS A CA 1
ATOM 1040 C C . CYS A 1 131 ? -1.930 -1.031 0.178 1.00 91.25 131 CYS A C 1
ATOM 1042 O O . CYS A 1 131 ? -2.256 -1.291 1.343 1.00 91.25 131 CYS A O 1
ATOM 1044 N N . LEU A 1 132 ? -1.467 0.181 -0.172 1.00 92.19 132 LEU A N 1
ATOM 1045 C CA . LEU A 1 132 ? -1.082 1.205 0.803 1.00 92.19 132 LEU A CA 1
ATOM 1046 C C . LEU A 1 132 ? -2.225 1.583 1.744 1.00 92.19 132 LEU A C 1
ATOM 1048 O O . LEU A 1 132 ? -2.001 1.731 2.945 1.00 92.19 132 LEU A O 1
ATOM 1052 N N . ALA A 1 133 ? -3.434 1.766 1.210 1.00 94.38 133 ALA A N 1
ATOM 1053 C CA . ALA A 1 133 ? -4.563 2.284 1.974 1.00 94.38 133 ALA A CA 1
ATOM 1054 C C . ALA A 1 133 ? -5.064 1.264 3.001 1.00 94.38 133 ALA A C 1
ATOM 1056 O O . ALA A 1 133 ? -5.237 1.590 4.178 1.00 94.38 133 ALA A O 1
ATOM 1057 N N . GLY A 1 134 ? -5.237 0.015 2.573 1.00 93.12 134 GLY A N 1
ATOM 1058 C CA . GLY A 1 134 ? -5.628 -1.103 3.415 1.00 93.12 134 GLY A CA 1
ATOM 1059 C C . GLY A 1 134 ? -4.601 -1.371 4.508 1.00 93.12 134 GLY A C 1
ATOM 1060 O O . GLY A 1 134 ? -4.969 -1.470 5.680 1.00 93.12 134 GLY A O 1
ATOM 1061 N N . LEU A 1 135 ? -3.308 -1.406 4.161 1.00 91.56 135 LEU A N 1
ATOM 1062 C CA . LEU A 1 135 ? -2.231 -1.580 5.140 1.00 91.56 135 LEU A CA 1
ATOM 1063 C C . LEU A 1 135 ? -2.162 -0.435 6.150 1.00 91.56 135 LEU A C 1
ATOM 1065 O O . LEU A 1 135 ? -1.994 -0.679 7.347 1.00 91.56 135 LEU A O 1
ATOM 1069 N N . ALA A 1 136 ? -2.318 0.805 5.690 1.00 91.75 136 ALA A N 1
ATOM 1070 C CA . ALA A 1 136 ? -2.330 1.974 6.558 1.00 91.75 136 ALA A CA 1
ATOM 1071 C C . ALA A 1 136 ? -3.492 1.910 7.556 1.00 91.75 136 ALA A C 1
ATOM 1073 O O . ALA A 1 136 ? -3.278 2.090 8.757 1.00 91.75 136 ALA A O 1
ATOM 1074 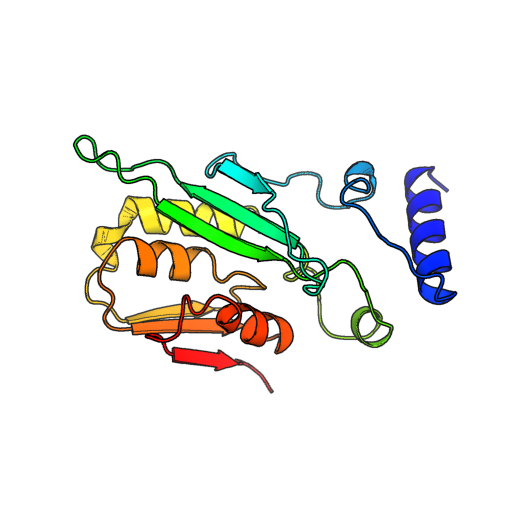N N . LEU A 1 137 ? -4.699 1.576 7.092 1.00 92.12 137 LEU A N 1
ATOM 1075 C CA . LEU A 1 137 ? -5.867 1.368 7.952 1.00 92.12 137 LEU A CA 1
ATOM 1076 C C . LEU A 1 137 ? -5.633 0.249 8.970 1.00 92.12 137 LEU A C 1
ATOM 1078 O O . LEU A 1 137 ? -5.765 0.477 10.170 1.00 92.12 137 LEU A O 1
ATOM 1082 N N . ALA A 1 138 ? -5.207 -0.928 8.510 1.00 89.94 138 ALA A N 1
ATOM 1083 C CA . ALA A 1 138 ? -4.943 -2.093 9.353 1.00 89.94 138 ALA A CA 1
ATOM 1084 C C . ALA A 1 138 ? -3.871 -1.851 10.428 1.00 89.94 138 ALA A C 1
ATOM 1086 O O . ALA A 1 138 ? -3.817 -2.567 11.430 1.00 89.94 138 ALA A O 1
ATOM 1087 N N . ARG A 1 139 ? -2.997 -0.861 10.216 1.00 87.44 139 ARG A N 1
ATOM 1088 C CA . ARG A 1 139 ? -1.980 -0.433 11.180 1.00 87.44 139 ARG A CA 1
ATOM 1089 C C . ARG A 1 139 ? -2.494 0.590 12.194 1.00 87.44 139 ARG A C 1
ATOM 1091 O O . ARG A 1 139 ? -1.858 0.763 13.236 1.00 87.44 139 ARG A O 1
ATOM 1098 N N . SER A 1 140 ? -3.598 1.260 11.877 1.00 88.44 140 SER A N 1
ATOM 1099 C CA . SER A 1 140 ? -4.105 2.438 12.588 1.00 88.44 140 SER A CA 1
ATOM 1100 C C . SER A 1 140 ? -5.319 2.154 13.464 1.00 88.44 140 SER A C 1
ATOM 1102 O O . SER A 1 140 ? -5.518 2.859 14.450 1.00 88.44 140 SER A O 1
ATOM 1104 N N . ILE A 1 141 ? -6.130 1.158 13.101 1.00 90.06 141 ILE A N 1
ATOM 1105 C CA . ILE A 1 141 ? -7.371 0.784 13.791 1.00 90.06 141 ILE A CA 1
ATOM 1106 C C . ILE A 1 141 ? -7.556 -0.738 13.788 1.00 90.06 141 ILE A C 1
ATOM 1108 O O . ILE A 1 141 ? -6.900 -1.458 13.033 1.00 90.06 141 ILE A O 1
ATOM 1112 N N . SER A 1 142 ? -8.496 -1.224 14.598 1.00 90.69 142 SER A N 1
ATOM 1113 C CA . SER A 1 142 ? -8.937 -2.620 14.556 1.00 90.69 142 SER A CA 1
ATOM 1114 C C . SER A 1 142 ? -9.910 -2.834 13.395 1.00 90.69 142 SER A C 1
ATOM 1116 O O . SER A 1 142 ? -10.990 -2.247 13.363 1.00 90.69 142 SER A O 1
ATOM 1118 N N . LEU A 1 143 ? -9.538 -3.697 12.452 1.00 91.19 143 LEU A N 1
ATOM 1119 C CA . LEU A 1 143 ? -10.421 -4.193 11.393 1.00 91.19 143 LEU A CA 1
ATOM 1120 C C . LEU A 1 143 ? -10.908 -5.601 11.752 1.00 91.19 143 LEU A C 1
ATOM 1122 O O . LEU A 1 143 ? -10.183 -6.359 12.395 1.00 91.19 143 LEU A O 1
ATOM 1126 N N . ASN A 1 144 ? -12.105 -5.977 11.296 1.00 92.12 144 ASN A N 1
ATOM 1127 C CA . ASN A 1 144 ? -12.539 -7.377 11.359 1.00 92.12 144 ASN A CA 1
ATOM 1128 C C . ASN A 1 144 ? -11.722 -8.230 10.379 1.00 92.12 144 ASN A C 1
ATOM 1130 O O . ASN A 1 144 ? -11.299 -9.341 10.684 1.00 92.12 144 ASN A O 1
ATOM 1134 N N . GLU A 1 145 ? -11.492 -7.683 9.187 1.00 91.00 145 GLU A N 1
ATOM 1135 C CA . GLU A 1 145 ? -10.724 -8.323 8.132 1.00 91.00 145 GLU A CA 1
ATOM 1136 C C . GLU A 1 145 ? -10.186 -7.261 7.175 1.00 91.00 145 GLU A C 1
ATOM 1138 O O . GLU A 1 145 ? -10.873 -6.288 6.865 1.00 91.00 145 GLU A O 1
ATOM 1143 N N . LEU A 1 146 ? -8.975 -7.476 6.671 1.00 91.56 146 LEU A N 1
ATOM 1144 C CA . LEU A 1 146 ? -8.476 -6.809 5.478 1.00 91.56 146 LEU A CA 1
ATOM 1145 C C . LEU A 1 146 ? -8.319 -7.868 4.389 1.00 91.56 146 LEU A C 1
ATOM 1147 O O . LEU A 1 146 ? -7.760 -8.938 4.635 1.00 91.56 146 LEU A O 1
ATOM 1151 N N . VAL A 1 147 ? -8.822 -7.549 3.205 1.00 92.44 147 VAL A N 1
ATOM 1152 C CA . VAL A 1 147 ? -8.666 -8.319 1.981 1.00 92.44 147 VAL A CA 1
ATOM 1153 C C . VAL A 1 147 ? -7.837 -7.494 1.002 1.00 92.44 147 VAL A C 1
ATOM 1155 O O . VAL A 1 147 ? -8.336 -6.541 0.409 1.00 92.44 147 VAL A O 1
ATOM 1158 N N . ALA A 1 148 ? -6.561 -7.843 0.860 1.00 90.19 148 ALA A N 1
ATOM 1159 C CA . ALA A 1 148 ? -5.660 -7.206 -0.100 1.00 90.19 148 ALA A CA 1
ATOM 1160 C C . ALA A 1 148 ? -5.680 -7.981 -1.420 1.00 90.19 148 ALA A C 1
ATOM 1162 O O . ALA A 1 148 ? -5.503 -9.206 -1.416 1.00 90.19 148 ALA A O 1
ATOM 1163 N N . THR A 1 149 ? -5.912 -7.291 -2.540 1.00 89.94 149 THR A N 1
ATOM 1164 C CA . THR A 1 149 ? -6.037 -7.946 -3.846 1.00 89.94 149 THR A CA 1
ATOM 1165 C C . THR A 1 149 ? -5.366 -7.176 -4.970 1.00 89.94 149 THR A C 1
ATOM 1167 O O . THR A 1 149 ? -5.327 -5.946 -4.981 1.00 89.94 149 THR A O 1
ATOM 1170 N N . ASP A 1 150 ? -4.881 -7.925 -5.952 1.00 87.94 150 ASP A N 1
ATOM 1171 C CA . ASP A 1 150 ? -4.292 -7.412 -7.179 1.00 87.94 150 ASP A CA 1
ATOM 1172 C C . ASP A 1 150 ? -4.385 -8.481 -8.278 1.00 87.94 150 ASP A C 1
ATOM 1174 O O . ASP A 1 150 ? -4.548 -9.671 -7.985 1.00 87.94 150 ASP A O 1
ATOM 1178 N N . GLY A 1 151 ? -4.296 -8.056 -9.539 1.00 84.56 151 GLY A N 1
ATOM 1179 C CA . GLY A 1 151 ? -4.242 -8.965 -10.688 1.00 84.56 151 GLY A CA 1
ATOM 1180 C C . GLY A 1 151 ? -2.848 -9.535 -10.952 1.00 84.56 151 GLY A C 1
ATOM 1181 O O . GLY A 1 151 ? -2.695 -10.436 -11.773 1.00 84.56 151 GLY A O 1
ATOM 1182 N N . ASN A 1 152 ? -1.819 -9.018 -10.278 1.00 80.19 152 ASN A N 1
ATOM 1183 C CA . ASN A 1 152 ? -0.442 -9.443 -10.450 1.00 80.19 152 ASN A CA 1
ATOM 1184 C C . ASN A 1 152 ? 0.022 -10.333 -9.289 1.00 80.19 152 ASN A C 1
ATOM 1186 O O . ASN A 1 152 ? 0.096 -9.907 -8.135 1.00 80.19 152 ASN A O 1
ATOM 1190 N N . GLU A 1 153 ? 0.423 -11.567 -9.601 1.00 81.81 153 GLU A N 1
ATOM 1191 C CA . GLU A 1 153 ? 0.927 -12.520 -8.604 1.00 81.81 153 GLU A CA 1
ATOM 1192 C C . GLU A 1 153 ? 2.180 -11.999 -7.871 1.00 81.81 153 GLU A C 1
ATOM 1194 O O . GLU A 1 153 ? 2.350 -12.267 -6.680 1.00 81.81 153 GLU A O 1
ATOM 1199 N N . LYS A 1 154 ? 3.030 -11.197 -8.536 1.00 80.56 154 LYS A N 1
ATOM 1200 C CA . LYS A 1 154 ? 4.212 -10.580 -7.907 1.00 80.56 154 LYS A CA 1
ATOM 1201 C C . LYS A 1 154 ? 3.810 -9.553 -6.843 1.00 80.56 154 LYS A C 1
ATOM 1203 O O . LYS A 1 154 ? 4.436 -9.514 -5.787 1.00 80.56 154 LYS A O 1
ATOM 1208 N N . SER A 1 155 ? 2.761 -8.768 -7.096 1.00 82.50 155 SER A N 1
ATOM 1209 C CA . SER A 1 155 ? 2.194 -7.824 -6.121 1.00 82.50 155 SER A CA 1
ATOM 1210 C C . SER A 1 155 ? 1.703 -8.553 -4.877 1.00 82.50 155 SER A C 1
ATOM 1212 O O . SER A 1 155 ? 2.068 -8.205 -3.757 1.00 82.50 155 SER A O 1
ATOM 1214 N N . ILE A 1 156 ? 0.959 -9.638 -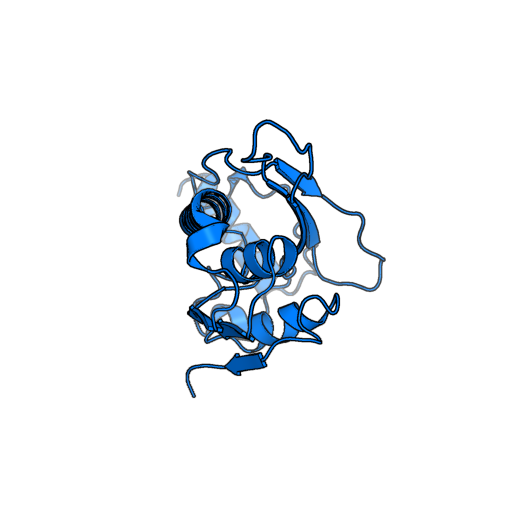5.082 1.00 83.81 156 ILE A N 1
ATOM 1215 C CA . ILE A 1 156 ? 0.425 -10.466 -4.001 1.00 83.81 156 ILE A CA 1
ATOM 1216 C C . ILE A 1 156 ? 1.540 -11.103 -3.171 1.00 83.81 156 ILE A C 1
ATOM 1218 O O . ILE A 1 156 ? 1.496 -11.058 -1.941 1.00 83.81 156 ILE A O 1
ATOM 1222 N N . ALA A 1 157 ? 2.571 -11.649 -3.820 1.00 83.00 157 ALA A N 1
ATOM 1223 C CA . ALA A 1 157 ? 3.736 -12.192 -3.129 1.00 83.00 157 ALA A CA 1
ATOM 1224 C C . ALA A 1 157 ? 4.460 -11.122 -2.292 1.00 83.00 157 ALA A C 1
ATOM 1226 O O . ALA A 1 157 ? 4.917 -11.406 -1.182 1.00 83.00 157 ALA A O 1
ATOM 1227 N N . ASN A 1 158 ? 4.520 -9.880 -2.785 1.00 82.94 158 ASN A N 1
ATOM 1228 C CA . ASN A 1 158 ? 5.199 -8.779 -2.109 1.00 82.94 158 ASN A CA 1
ATOM 1229 C C . ASN A 1 158 ? 4.571 -8.440 -0.746 1.00 82.94 158 ASN A C 1
ATOM 1231 O O . ASN A 1 158 ? 5.292 -8.102 0.195 1.00 82.94 158 ASN A O 1
ATOM 1235 N N . TYR A 1 159 ? 3.254 -8.609 -0.594 1.00 83.06 159 TYR A N 1
ATOM 1236 C CA . TYR A 1 159 ? 2.556 -8.291 0.655 1.00 83.06 159 TYR A CA 1
ATOM 1237 C C . TYR A 1 159 ? 2.989 -9.155 1.855 1.00 83.06 159 TYR A C 1
ATOM 1239 O O . TYR A 1 159 ? 2.848 -8.741 3.010 1.00 83.06 159 TYR A O 1
ATOM 1247 N N . PHE A 1 160 ? 3.544 -10.345 1.606 1.00 76.56 160 PHE A N 1
ATOM 1248 C CA . PHE A 1 160 ? 3.961 -11.279 2.656 1.00 76.56 160 PHE A CA 1
ATOM 1249 C C . PHE A 1 160 ? 5.375 -11.025 3.189 1.00 76.56 160 PHE A C 1
ATOM 1251 O O . PHE A 1 160 ? 5.694 -11.463 4.293 1.00 76.56 160 PHE A O 1
ATOM 1258 N N . ILE A 1 161 ? 6.222 -10.293 2.458 1.00 76.06 161 ILE A N 1
ATOM 1259 C CA . ILE A 1 161 ? 7.674 -10.241 2.716 1.00 76.06 161 ILE A CA 1
ATOM 1260 C C . ILE A 1 161 ? 8.014 -9.691 4.110 1.00 76.06 161 ILE A C 1
ATOM 1262 O O . ILE A 1 161 ? 9.014 -10.079 4.714 1.00 76.06 161 ILE A O 1
ATOM 1266 N N . ARG A 1 162 ? 7.162 -8.831 4.674 1.00 69.75 162 ARG A N 1
ATOM 1267 C CA . ARG A 1 162 ? 7.350 -8.262 6.019 1.00 69.75 162 ARG A CA 1
ATOM 1268 C C . ARG A 1 162 ? 6.283 -8.693 7.027 1.00 69.75 162 ARG A C 1
ATOM 1270 O O . ARG A 1 162 ? 6.201 -8.113 8.105 1.00 69.75 162 ARG A O 1
ATOM 1277 N N . ASN A 1 163 ? 5.471 -9.700 6.705 1.00 60.03 163 ASN A N 1
ATOM 1278 C CA . ASN A 1 163 ? 4.411 -10.215 7.578 1.00 60.03 163 ASN A CA 1
ATOM 1279 C C . ASN A 1 163 ? 3.338 -9.182 7.998 1.00 60.03 163 ASN A C 1
ATOM 1281 O O . ASN A 1 163 ? 2.618 -9.432 8.967 1.00 60.03 163 ASN A O 1
ATOM 1285 N N . TYR A 1 164 ? 3.176 -8.051 7.290 1.00 62.09 164 TYR A N 1
ATOM 1286 C CA . TYR A 1 164 ? 2.120 -7.065 7.604 1.00 62.09 164 TYR A CA 1
ATOM 1287 C C . TYR A 1 164 ? 0.726 -7.690 7.626 1.00 62.09 164 TYR A C 1
ATOM 1289 O O . TYR A 1 164 ? -0.148 -7.260 8.377 1.00 62.09 164 TYR A O 1
ATOM 1297 N N . LEU A 1 165 ? 0.549 -8.725 6.807 1.00 63.81 165 LEU A N 1
ATOM 1298 C CA . LEU A 1 165 ? -0.731 -9.342 6.533 1.00 63.81 165 LEU A CA 1
ATOM 1299 C C . LEU A 1 165 ? -0.893 -10.754 7.094 1.00 63.81 165 LEU A C 1
ATOM 1301 O O . LEU A 1 165 ? -1.879 -11.403 6.776 1.00 63.81 165 LEU A O 1
ATOM 1305 N N . ASN A 1 166 ? -0.021 -11.226 7.994 1.00 63.00 166 ASN A N 1
ATOM 1306 C CA . ASN A 1 166 ? -0.182 -12.568 8.586 1.00 63.00 166 ASN A CA 1
ATOM 1307 C C . ASN A 1 166 ? -1.505 -12.757 9.356 1.00 63.00 166 ASN A C 1
ATOM 1309 O O . ASN A 1 166 ? -1.848 -13.875 9.729 1.00 63.00 166 ASN A O 1
ATOM 1313 N N . ARG A 1 167 ? -2.239 -11.668 9.617 1.00 64.69 167 ARG A N 1
ATOM 1314 C CA . ARG A 1 167 ? -3.558 -11.655 10.266 1.00 64.69 167 ARG A CA 1
ATOM 1315 C C . ARG A 1 167 ? -4.723 -11.392 9.303 1.00 64.69 167 ARG A C 1
ATOM 1317 O O . ARG A 1 167 ? -5.857 -11.300 9.756 1.00 64.69 167 ARG A O 1
ATOM 1324 N N . TYR A 1 168 ? -4.462 -11.251 8.007 1.00 71.94 168 TYR A N 1
ATOM 1325 C CA . TYR A 1 168 ? -5.415 -10.749 7.019 1.00 71.94 168 TYR A CA 1
ATOM 1326 C C . TYR A 1 168 ? -5.463 -11.668 5.794 1.00 71.94 168 TYR A C 1
ATOM 1328 O O . TYR A 1 168 ? -4.511 -12.398 5.515 1.00 71.94 168 TYR A O 1
ATOM 1336 N N . LYS A 1 169 ? -6.592 -11.681 5.077 1.00 76.44 169 LYS A N 1
ATOM 1337 C CA . LYS A 1 169 ? -6.754 -12.543 3.901 1.00 76.44 169 LYS A CA 1
ATOM 1338 C C . LYS A 1 169 ? -6.231 -11.834 2.656 1.00 76.44 169 LYS A C 1
ATOM 1340 O O . LYS A 1 169 ? -6.336 -10.620 2.520 1.00 76.44 169 LYS A O 1
ATOM 1345 N N . ILE A 1 170 ? -5.665 -12.599 1.733 1.00 66.81 170 ILE A N 1
ATOM 1346 C CA . ILE A 1 170 ? -5.074 -12.076 0.500 1.00 66.81 170 ILE A CA 1
ATOM 1347 C C . ILE A 1 170 ? -5.552 -12.943 -0.657 1.00 66.81 170 ILE A C 1
ATOM 1349 O O . ILE A 1 170 ? -5.554 -14.171 -0.544 1.00 66.81 170 ILE A O 1
ATOM 1353 N N . PHE A 1 171 ? -5.953 -12.311 -1.760 1.00 72.06 171 PHE A N 1
ATOM 1354 C CA . PHE A 1 171 ? -6.451 -13.011 -2.944 1.00 72.06 171 PHE A CA 1
ATOM 1355 C C . PHE A 1 171 ? -5.902 -12.395 -4.228 1.00 72.06 171 PHE A C 1
ATOM 1357 O O . PHE A 1 171 ? -5.790 -11.179 -4.347 1.00 72.06 171 PHE A O 1
ATOM 1364 N N . ILE A 1 172 ? -5.644 -13.245 -5.221 1.00 73.69 172 ILE A N 1
ATOM 1365 C CA . ILE A 1 172 ? -5.472 -12.818 -6.610 1.00 73.69 172 ILE A CA 1
ATOM 1366 C C . ILE A 1 172 ? -6.869 -12.724 -7.216 1.00 73.69 172 ILE A C 1
ATOM 1368 O O . ILE A 1 172 ? -7.619 -13.705 -7.204 1.00 73.69 172 ILE A O 1
ATOM 1372 N N . LEU A 1 173 ? -7.228 -11.553 -7.731 1.00 63.38 173 LEU A N 1
ATOM 1373 C CA . LEU A 1 173 ? -8.433 -11.402 -8.535 1.00 63.38 173 LEU A CA 1
ATOM 1374 C C . LEU A 1 173 ? -8.001 -11.453 -9.997 1.00 63.38 173 LEU A C 1
ATOM 1376 O O . LEU A 1 173 ? -7.115 -10.705 -10.383 1.00 63.38 173 LEU A O 1
ATOM 1380 N N . PHE A 1 174 ? -8.649 -12.320 -10.776 1.00 61.81 174 PHE A N 1
ATOM 1381 C CA . PHE A 1 174 ? -8.409 -12.629 -12.194 1.00 61.81 174 PHE A CA 1
ATOM 1382 C C . PHE A 1 174 ? -7.383 -13.745 -12.480 1.00 61.81 174 PHE A C 1
ATOM 1384 O O . PHE A 1 174 ? -6.179 -13.607 -12.284 1.00 61.81 174 PHE A O 1
ATOM 1391 N N . LYS A 1 175 ? -7.921 -14.851 -13.009 1.00 48.31 175 LYS A N 1
ATOM 1392 C CA . LYS A 1 175 ? -7.292 -15.785 -13.947 1.00 48.31 175 LYS A CA 1
ATOM 1393 C C . LYS A 1 175 ? -8.246 -15.959 -15.121 1.00 48.31 175 LYS A C 1
ATOM 1395 O O . LYS A 1 175 ? -9.468 -16.006 -14.847 1.00 48.31 175 LYS A O 1
#

Sequence (175 aa):
MTELARQRWRMLGEILLSKNLQTSCEHDDISIMRFKTFGLCVRSSLKSNDQDDGTWCKIEFPSFQDNQSNVISLDIRLCSTKIDYADLIGFNNTGNTCIWPSEEVLAFYCLKEKEIFENKSVCELGGGMTCLAGLALARSISLNELVATDGNEKSIANYFIRNYLNRYKIFILFK

Foldseek 3Di:
DDPLVVVVVVVVVCLVVVVPDPPPPVCPVNDPCPDAAPPQWDKDWDDDDPPDQWTKIKIWGADLDPPDRDIQIDIATQHHPNQDPCNVVDDDLVLRHGQHRVNSVLLSVCNNVLVVQAQEEEEDEACRLGVRNLLSSVRRHDYVAYEYEHQDPNSQVRVPPVPSDVVHHYDYDDD

=== Feature glossary ===
Feature key, reading from the visual/contextual features back to the raw sequence:

Rendered structure images. Six rendered views show the 3D structure from the faces of a cube — i.e. along ±x, ±y, ±z. Rendering representation is drawn randomly per protein from cartoon (secondary-structure ribbons), sticks (backbone bonds), or molecular surface; coloring is either N→C rainbow (blue at the N-terminus through red at the C-terminus) or one color per chain.

Contact-map, Ramachandran, and PAE plots. The contact map is a binary N×N matrix image: pixel (i, j) is dark where Cα_i and Cα_j are within 8 Å and |i−j|>4. Because the |i−j|>4 filter removes local helical contacts, off-diagonal stripes parallel to the main diagonal indicate parallel β-sheets; stripes perpendicular to it indicate antiparallel β-sheets. The Ramachandran plot scatters every residue's (φ, ψ) pair against the sterically allowed regions. The PAE heatmap renders the predicted-aligned-error matrix.

InterPro / GO / CATH / organism. Database cross-references. InterPro integrates a dozen domain/family signature databases into unified entries with residue-range hits. GO terms attach function/process/location labels with evidence codes. CATH codes position the fold in a four-level structural taxonomy. Organism is the NCBI-taxonomy species name.

Nearest PDB structures. The Foldseek neighbor list gives the closest experimentally determined structures in the PDB, ranked by structural alignment. TM-score near 1 means near-identical fold; near 0.3 means only rough topology match. This is how one finds what a novel AlphaFold prediction most resembles in the solved-structure universe.

Predicted aligned error. PAE(i, j) answers: if I align the predicted and true structures on residue i, how far off (in Å) do I expect residue j to be? A block-diagonal PAE matrix with low values on the blocks and high values off-diagonal is the signature of a multi-domain protein with confidently predicted domains but uncertain inter-domain orientation.

Solvent-accessible surface area. Accessible surface area quantifies burial. A residue with SASA near zero is packed into the hydrophobic core; one with SASA >100 Å² sits on the surface. Computed here via the Shrake–Rupley numerical algorithm with a 1.4 Å probe.

B-factor. B-factor (Debye–Waller factor) reflects atomic displacement in the crystal lattice. It is an experimental observable (units Å²), not a prediction; low values mean the atom is pinned down, high values mean it moves or is heterogeneous across the crystal.

pLDDT. For AlphaFold models, the B-factor field carries pLDDT — the model's own estimate of local accuracy on a 0–100 scale. Regions with pLDDT<50 should be treated as essentially unmodeled; they often correspond to intrinsically disordered segments.

Backbone torsions (φ/ψ). φ (phi) and ψ (psi) are the two rotatable backbone dihedrals per residue: φ is the C(i-1)–N–Cα–C torsion, ψ is the N–Cα–C–N(i+1) torsion, both in degrees on (−180°, 180°]. α-helical residues cluster near (−60°, −45°); β-strand residues near (−120°, +130°). A Ramachandran plot is simply a scatter of (φ, ψ) for every residue.

Radius of gyration, Cα contacts, bounding box. Radius of gyration (Rg) is the root-mean-square distance of Cα atoms from their centroid — a single number for overall size and compactness. A globular domain of N residues has Rg ≈ 2.2·N^0.38 Å; an extended or disordered chain has a much larger Rg. The Cα contact count is the number of residue pairs whose Cα atoms are within 8 Å and are more than four positions apart in sequence — a standard proxy for tertiary packing density. The bounding box is the smallest axis-aligned box enclosing all Cα atoms.

Secondary structure (3-state, P-SEA). Three-state secondary structure (P-SEA) collapses the eight DSSP classes into helix (a), strand (b), and coil (c). P-SEA assigns these from Cα geometry alone — distances and angles — without requiring backbone oxygens, so it works on any Cα trace.

Secondary structure (8-state, DSSP). DSSP 8-state secondary structure assigns each residue one of H (α-helix), G (3₁₀-helix), I (π-helix), E (extended β-strand), B (isolated β-bridge), T (hydrogen-bonded turn), S (bend), or '-' (coil). The assignment is computed from backbone hydrogen-bond geometry via the Kabsch–Sander algorithm.

Foldseek 3Di. A 3Di character summarizes, for each residue, the relative orientation of the Cα frame of its nearest spatial neighbor. Because it encodes fold topology rather than chemistry, 3Di alignments detect remote structural similarity that sequence alignment misses.

mmCIF coordinates. The mmCIF block holds the 3D Cartesian coordinates of each backbone atom (N, Cα, C, O) in ångströms. mmCIF is the PDB's canonical archive format — a tagged-loop text representation of the atomic model.

Sequence. Sequence gives the chain of amino acids in standard one-letter code (A=alanine, C=cysteine, …, Y=tyrosine), read N→C. It is the only feature that is directly encoded by the gene; all structural features are derived from the folded form of this sequence.